Protein AF-A0A2U3LJG8-F1 (afdb_monomer)

Foldseek 3Di:
DPLVPDDADPDDDLPQLLLLQLCQPHQPPVLLVLFDVVLSVVLVVLVVVLLVLLVCLLPDQALVSNCVSCVVCVNVNLVSSVVSSVSCPVGPPPVSSLVSSVVSLVVLLVLLVVQVCVQAHDVLSVLLNVLSVLSVLLSVLSVLLNVFDADPVCVVVLRVLSVLLSSLSSQLSSLSSNSSSSRVVVNHGHPNSSVVSSVSSCSSVVNSVSSVVSSCSRVPPPDPPPPPDPQDPVNVVVVVVVVVVVVVVPD

Sequence (251 aa):
MNPDALALPTGLNPAHVGDLLGFSGMISERSAKRLPASAGELIQNVASILDEMVVGAIGARTAQEFSSIRDSVFEQYFSAVRALSDLARIVVPGHVLDGLAAESFCELEADIHERGLAAFGAALRDQAMFAVWTMRKTADLCQRINAAQLPVNLREDDASISSKFAIHAVWARFHLDCLIKSMRLRRPLYPEVMEGVTDGLRSAVDAYALARRALDLRLPAVEPEIPPVDWDDEEQALLDDATYDSAIDIV

Nearest PDB structures (foldseek):
  3f29-assembly1_B  TM=6.685E-01  e=6.287E-01  Thioalkalivibrio nitratireducens
  4l38-assembly1_A  TM=6.678E-01  e=8.220E-01  Thioalkalivibrio nitratireducens DSM 14787
  5voy-assembly1_a  TM=3.607E-01  e=1.922E+00  Saccharomyces cerevisiae S288C
  5voy-assembly1_V  TM=3.183E-01  e=2.512E+00  Saccharomyces cerevisiae S288C
  5vox-assembly1_X  TM=3.337E-01  e=3.928E+00  Saccharomyces cerevisiae S288C

Mean predicted aligned error: 10.07 Å

Secondary structure (DSSP, 8-state):
--GGG-PPPTT---TTGGGGTTTTT---HHHHTTS-HHHHHHHHHHHHHHHHHHHHHTT-SSHHHHHHHHHHHHHHHHHHHHHHHHHHHHHS-HHHHHHHHHHHHHHHHHHHHHHHHHHHHHHHHHHHHHHHHHHHHHHHHHHHHHHSPPPGGGHHHHHHHHHHHHHHHHHHHHHHHHHHHHHHHT-PPPHHHHHHHHHHHTHHHHHHHHHHHHHHTTS-------PPP---HHHHHHHHHHHHHHHHTT-

Solvent-accessible surface area (backbone atoms only — not comparable to full-atom values): 13791 Å² total; per-residue (Å²): 133,64,80,88,71,62,82,72,74,91,84,76,75,58,83,69,62,38,59,56,63,39,61,71,77,64,78,46,78,71,56,44,72,77,42,58,70,73,54,39,51,55,50,50,54,53,51,49,56,48,49,53,56,38,54,57,30,62,63,35,73,37,45,65,54,25,48,53,46,42,67,73,42,44,68,61,44,49,53,49,47,49,52,48,32,56,48,45,61,75,74,39,61,65,76,55,50,56,51,45,24,54,50,40,51,53,52,49,49,49,50,41,67,75,46,22,48,82,45,64,31,63,70,55,30,54,51,49,50,50,31,52,54,37,45,51,54,32,33,58,43,33,56,52,41,74,74,46,68,71,54,80,92,47,51,67,61,45,42,56,39,36,51,54,22,45,53,26,41,49,46,13,45,54,30,48,40,34,52,54,48,28,49,74,69,70,42,67,66,34,72,49,35,48,51,57,34,55,58,33,31,54,27,21,56,54,17,30,53,34,44,49,54,52,31,37,70,49,53,63,78,78,74,76,83,73,72,80,77,81,71,48,77,65,57,50,50,52,50,55,50,55,56,51,59,68,58,61,82,75,118

Structure (mmCIF, N/CA/C/O backbone):
data_AF-A0A2U3LJG8-F1
#
_entry.id   AF-A0A2U3LJG8-F1
#
loop_
_atom_site.group_PDB
_atom_site.id
_atom_site.type_symbol
_atom_site.label_atom_id
_atom_site.label_alt_id
_atom_site.label_comp_id
_atom_site.label_asym_id
_atom_site.label_entity_id
_atom_site.label_seq_id
_atom_site.pdbx_PDB_ins_code
_atom_site.Cartn_x
_atom_site.Cartn_y
_atom_site.Cartn_z
_atom_site.occupancy
_atom_site.B_iso_or_equiv
_atom_site.auth_seq_id
_atom_site.auth_comp_id
_atom_site.auth_asym_id
_atom_site.auth_atom_id
_atom_site.pdbx_PDB_model_num
ATOM 1 N N . MET A 1 1 ? -8.384 -15.215 4.780 1.00 45.16 1 MET A N 1
ATOM 2 C CA . MET A 1 1 ? -8.331 -15.514 3.335 1.00 45.16 1 MET A CA 1
ATOM 3 C C . MET A 1 1 ? -6.881 -15.347 2.888 1.00 45.16 1 MET A C 1
ATOM 5 O O . MET A 1 1 ? -6.277 -14.364 3.298 1.00 45.16 1 MET A O 1
ATOM 9 N N . ASN A 1 2 ? -6.287 -16.316 2.178 1.00 41.31 2 ASN A N 1
ATOM 10 C CA . ASN A 1 2 ? -4.930 -16.177 1.624 1.00 41.31 2 ASN A CA 1
ATOM 11 C C . ASN A 1 2 ? -5.010 -15.185 0.440 1.00 41.31 2 ASN A C 1
ATOM 13 O O . ASN A 1 2 ? -5.856 -15.424 -0.423 1.00 41.31 2 ASN A O 1
ATOM 17 N N . PRO A 1 3 ? -4.219 -14.095 0.373 1.00 44.91 3 PRO A N 1
ATOM 18 C CA . PRO A 1 3 ? -4.194 -13.212 -0.800 1.00 44.91 3 PRO A CA 1
ATOM 19 C C . PRO A 1 3 ? -3.903 -13.961 -2.115 1.00 44.91 3 PRO A C 1
ATOM 21 O O . PRO A 1 3 ? -4.373 -13.527 -3.163 1.00 44.91 3 PRO A O 1
ATOM 24 N N . ASP A 1 4 ? -3.259 -15.136 -2.061 1.00 42.06 4 ASP A N 1
ATOM 25 C CA . ASP A 1 4 ? -3.069 -16.024 -3.222 1.00 42.06 4 ASP A CA 1
ATOM 26 C C . ASP A 1 4 ? -4.370 -16.674 -3.741 1.00 42.06 4 ASP A C 1
ATOM 28 O O . ASP A 1 4 ? -4.395 -17.220 -4.842 1.00 42.06 4 ASP A O 1
ATOM 32 N N . ALA A 1 5 ? -5.453 -16.661 -2.955 1.00 38.69 5 ALA A N 1
ATOM 33 C CA . ALA A 1 5 ? -6.733 -17.290 -3.296 1.00 38.69 5 ALA A CA 1
ATOM 34 C C . ALA A 1 5 ? -7.719 -16.341 -4.005 1.00 38.69 5 ALA A C 1
ATOM 36 O O . ALA A 1 5 ? -8.829 -16.753 -4.346 1.00 38.69 5 ALA A O 1
ATOM 37 N N . LEU A 1 6 ? -7.344 -15.076 -4.219 1.00 46.78 6 LEU A N 1
ATOM 38 C CA . LEU A 1 6 ? -8.158 -14.106 -4.949 1.00 46.78 6 LEU A CA 1
ATOM 39 C C . LEU A 1 6 ? -7.941 -14.289 -6.456 1.00 46.78 6 LEU A C 1
ATOM 41 O O . LEU A 1 6 ? -6.903 -13.920 -7.004 1.00 46.78 6 LEU A O 1
ATOM 45 N N . ALA A 1 7 ? -8.933 -14.871 -7.133 1.00 41.12 7 ALA A N 1
ATOM 46 C CA . ALA A 1 7 ? -8.952 -14.931 -8.589 1.00 41.12 7 ALA A CA 1
ATOM 47 C C . ALA A 1 7 ? -9.047 -13.505 -9.151 1.00 41.12 7 ALA A C 1
ATOM 49 O O . ALA A 1 7 ? -9.979 -12.764 -8.846 1.00 41.12 7 ALA A O 1
ATOM 50 N N . LEU A 1 8 ? -8.066 -13.113 -9.962 1.00 42.25 8 LEU A N 1
ATOM 51 C CA . LEU A 1 8 ? -8.070 -11.807 -10.607 1.00 42.25 8 LEU A CA 1
ATOM 52 C C . LEU A 1 8 ? -9.125 -11.756 -11.720 1.00 42.25 8 LEU A C 1
ATOM 54 O O . LEU A 1 8 ? -9.258 -12.728 -12.470 1.00 42.25 8 LEU A O 1
ATOM 58 N N . PRO A 1 9 ? -9.812 -10.616 -11.910 1.00 36.50 9 PRO A N 1
ATOM 59 C CA . PRO A 1 9 ? -10.618 -10.395 -13.102 1.00 36.50 9 PRO A CA 1
ATOM 60 C C . PRO A 1 9 ? -9.761 -10.586 -14.361 1.00 36.50 9 PRO A C 1
ATOM 62 O O . PRO A 1 9 ? -8.724 -9.948 -14.525 1.00 36.50 9 PRO A O 1
ATOM 65 N N . THR A 1 10 ? -10.167 -11.472 -15.267 1.00 30.16 10 THR A N 1
ATOM 66 C CA . THR A 1 10 ? -9.464 -11.735 -16.533 1.00 30.16 10 THR A CA 1
ATOM 67 C C . THR A 1 10 ? -9.315 -10.445 -17.356 1.00 30.16 10 THR A C 1
ATOM 69 O O . THR A 1 10 ? -10.317 -9.843 -17.732 1.00 30.16 10 THR A O 1
ATOM 72 N N . GLY A 1 11 ? -8.075 -10.022 -17.653 1.00 32.47 11 GLY A N 1
ATOM 73 C CA . GLY A 1 11 ? -7.781 -8.848 -18.501 1.00 32.47 11 GLY A CA 1
ATOM 74 C C . GLY A 1 11 ? -6.904 -7.743 -17.883 1.00 32.47 11 GLY A C 1
ATOM 75 O O . GLY A 1 11 ? -6.846 -6.634 -18.418 1.00 32.47 11 GLY A O 1
ATOM 76 N N . LEU A 1 12 ? -6.225 -7.991 -16.760 1.00 40.03 12 LEU A N 1
ATOM 77 C CA . LEU A 1 12 ? -5.366 -6.990 -16.113 1.00 40.03 12 LEU A CA 1
ATOM 78 C C . LEU A 1 12 ? -4.008 -6.883 -16.829 1.00 40.03 12 LEU A C 1
ATOM 80 O O . LEU A 1 12 ? -3.149 -7.748 -16.689 1.00 40.03 12 LEU A O 1
ATOM 84 N N . ASN A 1 13 ? -3.804 -5.814 -17.602 1.00 38.94 13 ASN A N 1
ATOM 85 C CA . ASN A 1 13 ? -2.480 -5.452 -18.106 1.00 38.94 13 ASN A CA 1
ATOM 86 C C . ASN A 1 13 ? -1.615 -4.982 -16.910 1.00 38.94 13 ASN A C 1
ATOM 88 O O . ASN A 1 13 ? -2.086 -4.114 -16.172 1.00 38.94 13 ASN A O 1
ATOM 92 N N . PRO A 1 14 ? -0.391 -5.498 -16.686 1.00 40.38 14 PRO A N 1
ATOM 93 C CA . PRO A 1 14 ? 0.352 -5.288 -15.439 1.00 40.38 14 PRO A CA 1
ATOM 94 C C . PRO A 1 14 ? 1.050 -3.921 -15.327 1.00 40.38 14 PRO A C 1
ATOM 96 O O . PRO A 1 14 ? 1.873 -3.702 -14.440 1.00 40.38 14 PRO A O 1
ATOM 99 N N . ALA A 1 15 ? 0.776 -2.992 -16.239 1.00 38.06 15 ALA A N 1
ATOM 100 C CA . ALA A 1 15 ? 1.573 -1.788 -16.368 1.00 38.06 15 ALA A CA 1
ATOM 101 C C . ALA A 1 15 ? 1.113 -0.682 -15.395 1.00 38.06 15 ALA A C 1
ATOM 103 O O . ALA A 1 15 ? 0.012 -0.151 -15.528 1.00 38.06 15 ALA A O 1
ATOM 104 N N . HIS A 1 16 ? 2.043 -0.288 -14.512 1.00 52.16 16 HIS A N 1
ATOM 105 C CA . HIS A 1 16 ? 2.085 0.947 -13.700 1.00 52.16 16 HIS A CA 1
ATOM 106 C C . HIS A 1 16 ? 1.415 0.929 -12.314 1.00 52.16 16 HIS A C 1
ATOM 108 O O . HIS A 1 16 ? 0.855 1.915 -11.849 1.00 52.16 16 HIS A O 1
ATOM 114 N N . VAL A 1 17 ? 1.571 -0.186 -11.602 1.00 45.19 17 VAL A N 1
ATOM 115 C CA . VAL A 1 17 ? 1.015 -0.439 -10.259 1.00 45.19 17 VAL A CA 1
ATOM 116 C C . VAL A 1 17 ? 1.637 0.451 -9.153 1.00 45.19 17 VAL A C 1
ATOM 118 O O . VAL A 1 17 ? 1.040 0.623 -8.096 1.00 45.19 17 VAL A O 1
ATOM 121 N N . GLY A 1 18 ? 2.789 1.093 -9.390 1.00 49.19 18 GLY A N 1
ATOM 122 C CA . GLY A 1 18 ? 3.406 2.029 -8.432 1.00 49.19 18 GLY A CA 1
ATOM 123 C C . GLY A 1 18 ? 2.548 3.246 -8.088 1.00 49.19 18 GLY A C 1
ATOM 124 O O . GLY A 1 18 ? 2.513 3.675 -6.935 1.00 49.19 18 GLY A O 1
ATOM 125 N N . ASP A 1 19 ? 1.777 3.732 -9.060 1.00 52.97 19 ASP A N 1
ATOM 126 C CA . ASP A 1 19 ? 0.894 4.891 -8.899 1.00 52.97 19 ASP A CA 1
ATOM 127 C C . ASP A 1 19 ? -0.344 4.552 -8.046 1.00 52.97 19 ASP A C 1
ATOM 129 O O . ASP A 1 19 ? -1.043 5.443 -7.567 1.00 52.97 19 ASP A O 1
ATOM 133 N N . LEU A 1 20 ? -0.616 3.262 -7.804 1.00 53.66 20 LEU A N 1
ATOM 134 C CA . LEU A 1 20 ? -1.704 2.802 -6.932 1.00 53.66 20 LEU A CA 1
ATOM 135 C C . LEU A 1 20 ? -1.391 3.014 -5.448 1.00 53.66 20 LEU A C 1
ATOM 137 O O . LEU A 1 20 ? -2.306 2.979 -4.624 1.00 53.66 20 LEU A O 1
ATOM 141 N N . LEU A 1 21 ? -0.121 3.211 -5.087 1.00 56.56 21 LEU A N 1
ATOM 142 C CA . LEU A 1 21 ? 0.317 3.310 -3.694 1.00 56.56 21 LEU A CA 1
ATOM 143 C C . LEU A 1 21 ? 0.213 4.741 -3.146 1.00 56.56 21 LEU A C 1
ATOM 145 O O . LEU A 1 21 ? -0.089 4.919 -1.969 1.00 56.56 21 LEU A O 1
ATOM 149 N N . GLY A 1 22 ? 0.417 5.753 -3.996 1.00 50.31 22 GLY A N 1
ATOM 150 C CA . GLY A 1 22 ? 0.554 7.162 -3.595 1.00 50.31 22 GLY A CA 1
ATOM 151 C C . GLY A 1 22 ? -0.748 7.916 -3.300 1.00 50.31 22 GLY A C 1
ATOM 152 O O . GLY A 1 22 ? -0.698 9.104 -3.011 1.00 50.31 22 GLY A O 1
ATOM 153 N N . PHE A 1 23 ? -1.910 7.258 -3.383 1.00 55.50 23 PHE A N 1
ATOM 154 C CA . PHE A 1 23 ? -3.222 7.886 -3.154 1.00 55.50 23 PHE A CA 1
ATOM 155 C C . PHE A 1 23 ? -3.964 7.338 -1.928 1.00 55.50 23 PHE A C 1
ATOM 157 O O . PHE A 1 23 ? -5.190 7.453 -1.843 1.00 55.50 23 PHE A O 1
ATOM 164 N N . SER A 1 24 ? -3.256 6.702 -0.993 1.00 51.75 24 SER A N 1
ATOM 165 C CA . SER A 1 24 ? -3.846 6.291 0.285 1.00 51.75 24 SER A CA 1
ATOM 166 C C . SER A 1 24 ? -4.210 7.540 1.094 1.00 51.75 24 SER A C 1
ATOM 168 O O . SER A 1 24 ? -3.362 8.380 1.381 1.00 51.75 24 SER A O 1
ATOM 170 N N . GLY A 1 25 ? -5.493 7.689 1.425 1.00 50.38 25 GLY A N 1
ATOM 171 C CA . GLY A 1 25 ? -5.951 8.751 2.318 1.00 50.38 25 GLY A CA 1
ATOM 172 C C . GLY A 1 25 ? -6.116 10.154 1.719 1.00 50.38 25 GLY A C 1
ATOM 173 O O . GLY A 1 25 ? -5.704 11.110 2.361 1.00 50.38 25 GLY A O 1
ATOM 174 N N . MET A 1 26 ? -6.869 10.300 0.623 1.00 49.69 26 MET A N 1
ATOM 175 C CA . MET A 1 26 ? -7.325 11.576 0.029 1.00 49.69 26 MET A CA 1
ATOM 176 C C . MET A 1 26 ? -6.209 12.531 -0.428 1.00 49.69 26 MET A C 1
ATOM 178 O O . MET A 1 26 ? -5.308 12.895 0.316 1.00 49.69 26 MET A O 1
ATOM 182 N N . ILE A 1 27 ? -6.338 13.025 -1.658 1.00 52.59 27 ILE A N 1
ATOM 183 C CA . ILE A 1 27 ? -5.540 14.142 -2.167 1.00 52.59 27 ILE A CA 1
ATOM 184 C C . ILE A 1 27 ? -5.698 15.322 -1.202 1.00 52.59 27 ILE A C 1
ATOM 186 O O . ILE A 1 27 ? -6.813 15.809 -1.008 1.00 52.59 27 ILE A O 1
ATOM 190 N N . SER A 1 28 ? -4.603 15.765 -0.582 1.00 55.50 28 SER A N 1
ATOM 191 C CA . SER A 1 28 ? -4.640 16.893 0.347 1.00 55.50 28 SER A CA 1
ATOM 192 C C . SER A 1 28 ? -5.161 18.150 -0.352 1.00 55.50 28 SER A C 1
ATOM 194 O O . SER A 1 28 ? -5.055 18.289 -1.573 1.00 55.50 28 SER A O 1
ATOM 196 N N . GLU A 1 29 ? -5.715 19.112 0.391 1.00 56.94 29 GLU A N 1
ATOM 197 C CA . GLU A 1 29 ? -6.189 20.371 -0.210 1.00 56.94 29 GLU A CA 1
ATOM 198 C C . GLU A 1 29 ? -5.086 21.100 -0.997 1.00 56.94 29 GLU A C 1
ATOM 200 O O . GLU A 1 29 ? -5.371 21.838 -1.943 1.00 56.94 29 GLU A O 1
ATOM 205 N N . ARG A 1 30 ? -3.813 20.900 -0.627 1.00 59.81 30 ARG A N 1
ATOM 206 C CA . ARG A 1 30 ? -2.665 21.425 -1.377 1.00 59.81 30 ARG A CA 1
ATOM 207 C C . ARG A 1 30 ? -2.468 20.679 -2.687 1.00 59.81 30 ARG A C 1
ATOM 209 O O . ARG A 1 30 ? -2.308 21.320 -3.724 1.00 59.81 30 ARG A O 1
ATOM 216 N N . SER A 1 31 ? -2.529 19.356 -2.650 1.00 62.03 31 SER A N 1
ATOM 217 C CA . SER A 1 31 ? -2.427 18.503 -3.829 1.00 62.03 31 SER A CA 1
ATOM 218 C C . SER A 1 31 ? -3.590 18.730 -4.806 1.00 62.03 31 SER A C 1
ATOM 220 O O . SER A 1 31 ? -3.373 18.789 -6.015 1.00 62.03 31 SER A O 1
ATOM 222 N N . ALA A 1 32 ? -4.803 18.976 -4.301 1.00 64.44 32 ALA A N 1
ATOM 223 C CA . ALA A 1 32 ? -5.996 19.235 -5.108 1.00 64.44 32 ALA A CA 1
ATOM 224 C C . ALA A 1 32 ? -5.885 20.534 -5.924 1.00 64.44 32 ALA A C 1
ATOM 226 O O . ALA A 1 32 ? -6.358 20.594 -7.055 1.00 64.44 32 ALA A O 1
ATOM 227 N N . LYS A 1 33 ? -5.192 21.557 -5.400 1.00 68.50 33 LYS A N 1
ATOM 228 C CA . LYS A 1 33 ? -4.949 22.833 -6.106 1.00 68.50 33 LYS A CA 1
ATOM 229 C C . LYS A 1 33 ? -4.026 22.701 -7.320 1.00 68.50 33 LYS A C 1
ATOM 231 O O . LYS A 1 33 ? -3.971 23.619 -8.133 1.00 68.50 33 LYS A O 1
ATOM 236 N N . ARG A 1 34 ? -3.285 21.595 -7.436 1.00 68.56 34 ARG A N 1
ATOM 237 C CA . ARG A 1 34 ? -2.384 21.311 -8.567 1.00 68.56 34 ARG A CA 1
ATOM 238 C C . ARG A 1 34 ? -3.088 20.558 -9.698 1.00 68.56 34 ARG A C 1
ATOM 240 O O . ARG A 1 34 ? -2.482 20.343 -10.744 1.00 68.56 34 ARG A O 1
ATOM 247 N N . LEU A 1 35 ? -4.345 20.162 -9.492 1.00 70.75 35 LEU A N 1
ATOM 248 C CA . LEU A 1 35 ? -5.142 19.420 -10.458 1.00 70.75 35 LEU A CA 1
ATOM 249 C C . LEU A 1 35 ? -6.087 20.354 -11.226 1.00 70.75 35 LEU A C 1
ATOM 251 O O . LEU A 1 35 ? -6.609 21.313 -10.653 1.00 70.75 35 LEU A O 1
ATOM 255 N N . PRO A 1 36 ? -6.377 20.062 -12.506 1.00 76.75 36 PRO A N 1
ATOM 256 C CA . PRO A 1 36 ? -7.528 20.648 -13.184 1.00 76.75 36 PRO A CA 1
ATOM 257 C C . PRO A 1 36 ? -8.813 20.382 -12.384 1.00 76.75 36 PRO A C 1
ATOM 259 O O . PRO A 1 36 ? -8.999 19.274 -11.884 1.00 76.75 36 PRO A O 1
ATOM 262 N N . ALA A 1 37 ? -9.719 21.361 -12.294 1.00 77.31 37 ALA A N 1
ATOM 263 C CA . ALA A 1 37 ? -10.928 21.253 -11.465 1.00 77.31 37 ALA A CA 1
ATOM 264 C C . ALA A 1 37 ? -11.766 19.994 -11.774 1.00 77.31 37 ALA A C 1
ATOM 266 O O . ALA A 1 37 ? -12.129 19.253 -10.866 1.00 77.31 37 ALA A O 1
ATOM 267 N N . SER A 1 38 ? -11.975 19.690 -13.060 1.00 79.31 38 SER A N 1
ATOM 268 C CA . SER A 1 38 ? -12.708 18.498 -13.507 1.00 79.31 38 SER A CA 1
ATOM 269 C C . SER A 1 38 ? -12.007 17.179 -13.159 1.00 79.31 38 SER A C 1
ATOM 271 O O . SER A 1 38 ? -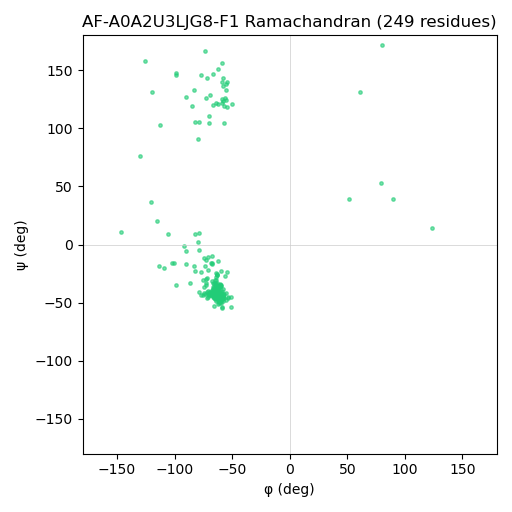12.665 16.186 -12.860 1.00 79.31 38 SER A O 1
ATOM 273 N N . ALA A 1 39 ? -10.671 17.156 -13.169 1.00 74.56 39 ALA A N 1
ATOM 274 C CA . ALA A 1 39 ? -9.893 15.996 -12.742 1.00 74.56 39 ALA A CA 1
ATOM 275 C C . ALA A 1 39 ? -9.977 15.800 -11.221 1.00 74.56 39 ALA A C 1
ATOM 277 O O . ALA A 1 39 ? -10.124 14.672 -10.753 1.00 74.56 39 ALA A O 1
ATOM 278 N N . GLY A 1 40 ? -9.929 16.898 -10.460 1.00 76.44 40 GLY A N 1
ATOM 279 C CA . GLY A 1 40 ? -10.087 16.891 -9.008 1.00 76.44 40 GLY A CA 1
ATOM 280 C C . GLY A 1 40 ? -11.429 16.305 -8.567 1.00 76.44 40 GLY A C 1
ATOM 281 O O . GLY A 1 40 ? -11.445 15.423 -7.712 1.00 76.44 40 GLY A O 1
ATOM 282 N N . GLU A 1 41 ? -12.534 16.724 -9.190 1.00 80.50 41 GLU A N 1
ATOM 283 C CA . GLU A 1 41 ? -13.879 16.204 -8.891 1.00 80.50 41 GLU A CA 1
ATOM 284 C C . GLU A 1 41 ? -13.999 14.698 -9.163 1.00 80.50 41 GLU A C 1
ATOM 286 O O . GLU A 1 41 ? -14.487 13.945 -8.319 1.00 80.50 41 GLU A O 1
ATOM 291 N N . LEU A 1 42 ? -13.516 14.226 -10.319 1.00 80.69 42 LEU A N 1
ATOM 292 C CA . LEU A 1 42 ? -13.562 12.800 -10.656 1.00 80.69 42 LEU A CA 1
ATOM 293 C C . LEU A 1 42 ? -12.748 11.954 -9.669 1.00 80.69 42 LEU A C 1
ATOM 295 O O . LEU A 1 42 ? -13.229 10.922 -9.200 1.00 80.69 42 LEU A O 1
ATOM 299 N N . ILE A 1 43 ? -11.542 12.404 -9.320 1.00 79.06 43 ILE A N 1
ATOM 300 C CA . ILE A 1 43 ? -10.694 11.719 -8.341 1.00 79.06 43 ILE A CA 1
ATOM 301 C C . ILE A 1 43 ? -11.364 11.695 -6.958 1.00 79.06 43 ILE A C 1
ATOM 303 O O . ILE A 1 43 ? -11.369 10.653 -6.301 1.00 79.06 43 ILE A O 1
ATOM 307 N N . GLN A 1 44 ? -11.976 12.800 -6.525 1.00 81.00 44 GLN A N 1
ATOM 308 C CA . GLN A 1 44 ? -12.694 12.877 -5.247 1.00 81.00 44 GLN A CA 1
ATOM 309 C C . GLN A 1 44 ? -13.899 11.935 -5.190 1.00 81.00 44 GLN A C 1
ATOM 311 O O . GLN A 1 44 ? -14.135 11.311 -4.153 1.00 81.00 44 GLN A O 1
ATOM 316 N N . ASN A 1 45 ? -14.630 11.774 -6.293 1.00 85.00 45 ASN A N 1
ATOM 317 C CA . ASN A 1 45 ? -15.756 10.843 -6.357 1.00 85.00 45 ASN A CA 1
ATOM 318 C C . ASN A 1 45 ? -15.295 9.389 -6.182 1.00 85.00 45 ASN A C 1
ATOM 320 O O . ASN A 1 45 ? -15.872 8.653 -5.384 1.00 85.00 45 ASN A O 1
ATOM 324 N N . VAL A 1 46 ? -14.216 8.980 -6.862 1.00 84.94 46 VAL A N 1
ATOM 325 C CA . VAL A 1 46 ? -13.657 7.624 -6.699 1.00 84.94 46 VAL A CA 1
ATOM 326 C C . VAL A 1 46 ? -13.089 7.424 -5.292 1.00 84.94 46 VAL A C 1
ATOM 328 O O . VAL A 1 46 ? -13.316 6.381 -4.682 1.00 84.94 46 VAL A O 1
ATOM 331 N N . ALA A 1 47 ? -12.407 8.430 -4.737 1.00 82.56 47 ALA A N 1
ATOM 332 C CA . ALA A 1 47 ? -11.916 8.387 -3.361 1.00 82.56 47 ALA A CA 1
ATOM 333 C C . ALA A 1 47 ? -13.056 8.250 -2.338 1.00 82.56 47 ALA A C 1
ATOM 335 O O . ALA A 1 47 ? -12.914 7.512 -1.369 1.00 82.56 47 ALA A O 1
ATOM 336 N N . SER A 1 48 ? -14.199 8.898 -2.577 1.00 86.31 48 SER A N 1
ATOM 337 C CA . SER A 1 48 ? -15.378 8.789 -1.707 1.00 86.31 48 SER A CA 1
ATOM 338 C C . SER A 1 48 ? -15.957 7.371 -1.707 1.00 86.31 48 SER A C 1
ATOM 340 O O . SER A 1 48 ? -16.279 6.840 -0.649 1.00 86.31 48 SER A O 1
ATOM 342 N N . ILE A 1 49 ? -16.000 6.721 -2.874 1.00 89.69 49 ILE A N 1
ATOM 343 C CA . ILE A 1 49 ? -16.425 5.318 -3.007 1.00 89.69 49 ILE A CA 1
ATOM 344 C C . ILE A 1 49 ? -15.483 4.378 -2.232 1.00 89.69 49 ILE A C 1
ATOM 346 O O . ILE A 1 49 ? -15.943 3.481 -1.526 1.00 89.69 49 ILE A O 1
ATOM 350 N N . LEU A 1 50 ? -14.163 4.586 -2.331 1.00 90.88 50 LEU A N 1
ATOM 351 C CA . LEU A 1 50 ? -13.172 3.831 -1.549 1.00 90.88 50 LEU A CA 1
ATOM 352 C C . LEU A 1 50 ? -13.379 4.028 -0.041 1.00 90.88 50 LEU A C 1
ATOM 354 O O . LEU A 1 50 ? -13.372 3.061 0.723 1.00 90.88 50 LEU A O 1
ATOM 358 N N . ASP A 1 51 ? -13.607 5.272 0.376 1.00 90.31 51 ASP A N 1
ATOM 359 C CA . ASP A 1 51 ? -13.847 5.636 1.769 1.00 90.31 51 ASP A CA 1
ATOM 360 C C . ASP A 1 51 ? -15.094 4.952 2.344 1.00 90.31 51 ASP A C 1
ATOM 362 O O . ASP A 1 51 ? -15.057 4.493 3.485 1.00 90.31 51 ASP A O 1
ATOM 366 N N . GLU A 1 52 ? -16.187 4.854 1.585 1.00 92.12 52 GLU A N 1
ATOM 367 C CA . GLU A 1 52 ? -17.413 4.171 2.021 1.00 92.12 52 GLU A CA 1
ATOM 368 C C . GLU A 1 52 ? -17.177 2.681 2.300 1.00 92.12 52 GLU A C 1
ATOM 370 O O . GLU A 1 52 ? -17.609 2.171 3.339 1.00 92.12 52 GLU A O 1
ATOM 375 N N . MET A 1 53 ? -16.425 1.996 1.430 1.00 94.69 53 MET A N 1
ATOM 376 C CA . MET A 1 53 ? -16.062 0.586 1.628 1.00 94.69 53 MET A CA 1
ATOM 377 C C . MET A 1 53 ? -15.242 0.391 2.909 1.00 94.69 53 MET A C 1
ATOM 379 O O . MET A 1 53 ? -15.507 -0.519 3.700 1.00 94.69 53 MET A O 1
ATOM 383 N N . VAL A 1 54 ? -14.277 1.280 3.152 1.00 95.00 54 VAL A N 1
ATOM 384 C CA . VAL A 1 54 ? -13.434 1.254 4.355 1.00 95.00 54 VAL A CA 1
ATOM 385 C C . VAL A 1 54 ? -14.250 1.562 5.611 1.00 95.00 54 VAL A C 1
ATOM 387 O O . VAL A 1 54 ? -14.080 0.892 6.630 1.00 95.00 54 VAL A O 1
ATOM 390 N N . VAL A 1 55 ? -15.169 2.534 5.555 1.00 94.81 55 VAL A N 1
ATOM 391 C CA . VAL A 1 55 ? -16.060 2.885 6.676 1.00 94.81 55 VAL A CA 1
ATOM 392 C C . VAL A 1 55 ? -16.915 1.695 7.105 1.00 94.81 55 VAL A C 1
ATOM 394 O O . VAL A 1 55 ? -17.095 1.482 8.307 1.00 94.81 55 VAL A O 1
ATOM 397 N N . GLY A 1 56 ? -17.406 0.905 6.147 1.00 92.88 56 GLY A N 1
ATOM 398 C CA . GLY A 1 56 ? -18.109 -0.345 6.432 1.00 92.88 56 GLY A CA 1
ATOM 399 C C . GLY A 1 56 ? -17.233 -1.329 7.209 1.00 92.88 56 GLY A C 1
ATOM 400 O O . GLY A 1 56 ? -17.646 -1.826 8.256 1.00 92.88 56 GLY A O 1
ATOM 401 N N . ALA A 1 57 ? -15.998 -1.550 6.751 1.00 95.50 57 ALA A N 1
ATOM 402 C CA . ALA A 1 57 ? -15.073 -2.505 7.362 1.00 95.50 57 ALA A CA 1
ATOM 403 C C . ALA A 1 57 ? -14.651 -2.109 8.787 1.00 95.50 57 ALA A C 1
ATOM 405 O O . ALA A 1 57 ? -14.744 -2.924 9.704 1.00 95.50 57 ALA A O 1
ATOM 406 N N . ILE A 1 58 ? -14.278 -0.845 9.025 1.00 95.25 58 ILE A N 1
ATOM 407 C CA . ILE A 1 58 ? -13.937 -0.358 10.382 1.00 95.25 58 ILE A CA 1
ATOM 408 C C . ILE A 1 58 ? -15.149 -0.323 11.327 1.00 95.25 58 ILE A C 1
ATOM 410 O O . ILE A 1 58 ? -15.011 -0.065 12.524 1.00 95.25 58 ILE A O 1
ATOM 414 N N . GLY A 1 59 ? -16.352 -0.529 10.786 1.00 94.62 59 GLY A N 1
ATOM 415 C CA . GLY A 1 59 ? -17.586 -0.649 11.541 1.00 94.62 59 GLY A CA 1
ATOM 416 C C . GLY A 1 59 ? -17.704 -1.946 12.341 1.00 94.62 59 GLY A C 1
ATOM 417 O O . GLY A 1 59 ? -18.453 -1.959 13.324 1.00 94.62 59 GLY A O 1
ATOM 418 N N . ALA A 1 60 ? -16.962 -2.980 11.937 1.00 96.50 60 ALA A N 1
ATOM 419 C CA . ALA A 1 60 ? -17.002 -4.313 12.516 1.00 96.50 60 ALA A CA 1
ATOM 420 C C . ALA A 1 60 ? -16.572 -4.339 13.989 1.00 96.50 60 ALA A C 1
ATOM 422 O O . ALA A 1 60 ? -15.754 -3.534 14.443 1.00 96.50 60 ALA A O 1
ATOM 423 N N . ARG A 1 61 ? -17.117 -5.299 14.737 1.00 94.94 61 ARG A N 1
ATOM 424 C CA . ARG A 1 61 ? -16.816 -5.518 16.161 1.00 94.94 61 ARG A CA 1
ATOM 425 C C . ARG A 1 61 ? -16.002 -6.774 16.427 1.00 94.94 61 ARG A C 1
ATOM 427 O O . ARG A 1 61 ? -15.400 -6.873 17.490 1.00 94.94 61 ARG A O 1
ATOM 434 N N . THR A 1 62 ? -16.003 -7.709 15.483 1.00 96.56 62 THR A N 1
ATOM 435 C CA . THR A 1 62 ? -15.304 -8.995 15.594 1.00 96.56 62 THR A CA 1
ATOM 436 C C . THR A 1 62 ? -14.371 -9.210 14.410 1.00 96.56 62 THR A C 1
ATOM 438 O O . THR A 1 62 ? -14.588 -8.651 13.328 1.00 96.56 62 THR A O 1
ATOM 441 N N . ALA A 1 63 ? -13.362 -10.064 14.582 1.00 95.62 63 ALA A N 1
ATOM 442 C CA . ALA A 1 63 ? -12.448 -10.431 13.493 1.00 95.62 63 ALA A CA 1
ATOM 443 C C . ALA A 1 63 ? -13.181 -11.090 12.309 1.00 95.62 63 ALA A C 1
ATOM 445 O O . ALA A 1 63 ? -12.832 -10.870 11.143 1.00 95.62 63 ALA A O 1
ATOM 446 N N . GLN A 1 64 ? -14.213 -11.888 12.598 1.00 96.75 64 GLN A N 1
ATOM 447 C CA . GLN A 1 64 ? -14.985 -12.590 11.575 1.00 96.75 64 GLN A CA 1
ATOM 448 C C . GLN A 1 64 ? -15.864 -11.637 10.762 1.00 96.75 64 GLN A C 1
ATOM 450 O O . GLN A 1 64 ? -15.895 -11.736 9.537 1.00 96.75 64 GLN A O 1
ATOM 455 N N . GLU A 1 65 ? -16.529 -10.688 11.423 1.00 97.44 65 GLU A N 1
ATOM 456 C CA . GLU A 1 65 ? -17.302 -9.643 10.747 1.00 97.44 65 GLU A CA 1
ATOM 457 C C . GLU A 1 65 ? -16.395 -8.776 9.866 1.00 97.44 65 GLU A C 1
ATOM 459 O O . GLU A 1 65 ? -16.699 -8.573 8.692 1.00 97.44 65 GLU A O 1
ATOM 464 N N . PHE A 1 66 ? -15.242 -8.343 10.391 1.00 97.44 66 PHE A N 1
ATOM 465 C CA . PHE A 1 66 ? -14.266 -7.571 9.621 1.00 97.44 66 PHE A CA 1
ATOM 466 C C . PHE A 1 66 ? -13.799 -8.327 8.377 1.00 97.44 66 PHE A C 1
ATOM 468 O O . PHE A 1 66 ? -13.827 -7.779 7.277 1.00 97.44 66 PHE A O 1
ATOM 475 N N . SER A 1 67 ? -13.418 -9.598 8.539 1.00 96.50 67 SER A N 1
ATOM 476 C CA . SER A 1 67 ? -12.974 -10.434 7.422 1.00 96.50 67 SER A CA 1
ATOM 477 C C . SER A 1 67 ? -14.077 -10.618 6.386 1.00 96.50 67 SER A C 1
ATOM 479 O O . SER A 1 67 ? -13.816 -10.453 5.202 1.00 96.50 67 SER A O 1
ATOM 481 N N . SER A 1 68 ? -15.313 -10.883 6.815 1.00 97.25 68 SER A N 1
ATOM 482 C CA . SER A 1 68 ? -16.449 -11.035 5.903 1.00 97.25 68 SER A CA 1
ATOM 483 C C . SER A 1 68 ? -16.724 -9.760 5.108 1.00 97.25 68 SER A C 1
ATOM 485 O O . SER A 1 68 ? -16.955 -9.839 3.903 1.00 97.25 68 SER A O 1
ATOM 487 N N . ILE A 1 69 ? -16.705 -8.591 5.759 1.00 97.50 69 ILE A N 1
ATOM 488 C CA . ILE A 1 69 ? -16.934 -7.309 5.081 1.00 97.50 69 ILE A CA 1
ATOM 489 C C . ILE A 1 69 ? -15.791 -7.035 4.110 1.00 97.50 69 ILE A C 1
ATOM 491 O O . ILE A 1 69 ? -16.057 -6.827 2.929 1.00 97.50 69 ILE A O 1
ATOM 495 N N . ARG A 1 70 ? -14.536 -7.095 4.576 1.00 96.44 70 ARG A N 1
ATOM 496 C CA . ARG A 1 70 ? -13.345 -6.906 3.738 1.00 96.44 70 ARG A CA 1
ATOM 497 C C . ARG A 1 70 ? -13.406 -7.796 2.503 1.00 96.44 70 ARG A C 1
ATOM 499 O O . ARG A 1 70 ? -13.303 -7.280 1.399 1.00 96.44 70 ARG A O 1
ATOM 506 N N . ASP A 1 71 ? -13.595 -9.100 2.683 1.00 95.56 71 ASP A N 1
ATOM 507 C CA . ASP A 1 71 ? -13.568 -10.066 1.583 1.00 95.56 71 ASP A CA 1
ATOM 508 C C . ASP A 1 71 ? -14.709 -9.791 0.581 1.00 95.56 71 ASP A C 1
ATOM 510 O O . ASP A 1 71 ? -14.511 -9.932 -0.622 1.00 95.56 71 ASP A O 1
ATOM 514 N N . SER A 1 72 ? -15.869 -9.308 1.050 1.00 96.56 72 SER A N 1
ATOM 515 C CA . SER A 1 72 ? -16.991 -8.927 0.178 1.00 96.56 72 SER A CA 1
ATOM 516 C C . SER A 1 72 ? -16.778 -7.629 -0.613 1.00 96.56 72 SER A C 1
ATOM 518 O O . SER A 1 72 ? -17.328 -7.494 -1.703 1.00 96.56 72 SER A O 1
ATOM 520 N N . VAL A 1 73 ? -15.995 -6.675 -0.091 1.00 96.19 73 VAL A N 1
ATOM 521 C CA . VAL A 1 73 ? -15.768 -5.369 -0.743 1.00 96.19 73 VAL A CA 1
ATOM 522 C C . VAL A 1 73 ? -14.433 -5.287 -1.481 1.00 96.19 73 VAL A C 1
ATOM 524 O O . VAL A 1 73 ? -14.244 -4.382 -2.292 1.00 96.19 73 VAL A O 1
ATOM 527 N N . PHE A 1 74 ? -13.494 -6.202 -1.221 1.00 94.12 74 PHE A N 1
ATOM 528 C CA . PHE A 1 74 ? -12.111 -6.055 -1.676 1.00 94.12 74 PHE A CA 1
ATOM 529 C C . PHE A 1 74 ? -11.978 -6.019 -3.201 1.00 94.12 74 PHE A C 1
ATOM 531 O O . PHE A 1 74 ? -11.213 -5.212 -3.719 1.00 94.12 74 PHE A O 1
ATOM 538 N N . GLU A 1 75 ? -12.740 -6.829 -3.938 1.00 92.69 75 GLU A N 1
ATOM 539 C CA . GLU A 1 75 ? -12.707 -6.814 -5.408 1.00 92.69 75 GLU A CA 1
ATOM 540 C C . GLU A 1 75 ? -13.135 -5.450 -5.977 1.00 92.69 75 GLU A C 1
ATOM 542 O O . GLU A 1 75 ? -12.495 -4.898 -6.882 1.00 92.69 75 GLU A O 1
ATOM 547 N N . GLN A 1 76 ? -14.192 -4.866 -5.406 1.00 93.19 76 GLN A N 1
ATOM 548 C CA . GLN A 1 76 ? -14.676 -3.545 -5.795 1.00 93.19 76 GLN A CA 1
ATOM 549 C C . GLN A 1 76 ? -13.679 -2.453 -5.395 1.00 93.19 76 GLN A C 1
ATOM 551 O O . GLN A 1 76 ? -13.393 -1.561 -6.196 1.00 93.19 76 GLN A O 1
ATOM 556 N N . TYR A 1 77 ? -13.104 -2.551 -4.195 1.00 93.44 77 TYR A N 1
ATOM 557 C CA . TYR A 1 77 ? -12.062 -1.647 -3.715 1.00 93.44 77 TYR A CA 1
ATOM 558 C C . TYR A 1 77 ? -10.839 -1.686 -4.638 1.00 93.44 77 TYR A C 1
ATOM 560 O O . TYR A 1 77 ? -10.365 -0.644 -5.088 1.00 93.44 77 TYR A O 1
ATOM 568 N N . PHE A 1 78 ? -10.375 -2.881 -5.006 1.00 91.25 78 PHE A N 1
ATOM 569 C CA . PHE A 1 78 ? -9.258 -3.077 -5.926 1.00 91.25 78 PHE A CA 1
ATOM 570 C C . PHE A 1 78 ? -9.525 -2.446 -7.290 1.00 91.25 78 PHE A C 1
ATOM 572 O O . PHE A 1 78 ? -8.694 -1.701 -7.815 1.00 91.25 78 PHE A O 1
ATOM 579 N N . SER A 1 79 ? -10.712 -2.691 -7.841 1.00 89.12 79 SER A N 1
ATOM 580 C CA . SER A 1 79 ? -11.128 -2.122 -9.123 1.00 89.12 79 SER A CA 1
ATOM 581 C C . SER A 1 79 ? -11.186 -0.592 -9.078 1.00 89.12 79 SER A C 1
ATOM 583 O O . SER A 1 79 ? -10.735 0.067 -10.015 1.00 89.12 79 SER A O 1
ATOM 585 N N . ALA A 1 80 ? -11.674 -0.014 -7.978 1.00 89.44 80 ALA A N 1
ATOM 586 C CA . ALA A 1 80 ? -11.728 1.432 -7.780 1.00 89.44 80 ALA A CA 1
ATOM 587 C C . ALA A 1 80 ? -10.332 2.056 -7.599 1.00 89.44 80 ALA A C 1
ATOM 589 O O . ALA A 1 80 ? -10.051 3.094 -8.198 1.00 89.44 80 ALA A O 1
ATOM 590 N N . VAL A 1 81 ? -9.427 1.411 -6.853 1.00 88.69 81 VAL A N 1
ATOM 591 C CA . VAL A 1 81 ? -8.022 1.845 -6.731 1.00 88.69 81 VAL A CA 1
ATOM 592 C C . VAL A 1 81 ? -7.336 1.844 -8.097 1.00 88.69 81 VAL A C 1
ATOM 594 O O . VAL A 1 81 ? -6.653 2.811 -8.441 1.00 88.69 81 VAL A O 1
ATOM 597 N N . ARG A 1 82 ? -7.568 0.807 -8.908 1.00 84.06 82 ARG A N 1
ATOM 598 C CA . ARG A 1 82 ? -7.054 0.741 -10.278 1.00 84.06 82 ARG A CA 1
ATOM 599 C C . ARG A 1 82 ? -7.599 1.863 -11.155 1.00 84.06 82 ARG A C 1
ATOM 601 O O . ARG A 1 82 ? -6.815 2.583 -11.766 1.00 84.06 82 ARG A O 1
ATOM 608 N N . ALA A 1 83 ? -8.918 2.040 -11.179 1.00 83.56 83 ALA A N 1
ATOM 609 C CA . ALA A 1 83 ? -9.558 3.093 -11.961 1.00 83.56 83 ALA A CA 1
ATOM 610 C C . ALA A 1 83 ? -9.049 4.489 -11.569 1.00 83.56 83 ALA A C 1
ATOM 612 O O . ALA A 1 83 ? -8.829 5.329 -12.440 1.00 83.56 83 ALA A O 1
ATOM 613 N N . LEU A 1 84 ? -8.813 4.723 -10.274 1.00 83.19 84 LEU A N 1
ATOM 614 C CA . LEU A 1 84 ? -8.232 5.966 -9.776 1.00 83.19 84 LEU A CA 1
ATOM 615 C C . LEU A 1 84 ? -6.826 6.208 -10.340 1.00 83.19 84 LEU A C 1
ATOM 617 O O . LEU A 1 84 ? -6.540 7.312 -10.795 1.00 83.19 84 LEU A O 1
ATOM 621 N N .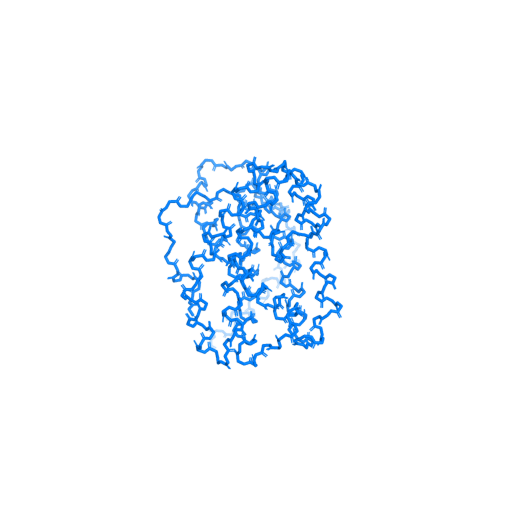 SER A 1 85 ? -5.960 5.195 -10.324 1.00 81.12 85 SER A N 1
ATOM 622 C CA . SER A 1 85 ? -4.599 5.311 -10.861 1.00 81.12 85 SER A CA 1
ATOM 623 C C . SER A 1 85 ? -4.590 5.523 -12.375 1.00 81.12 85 SER A C 1
ATOM 625 O O . SER A 1 85 ? -3.911 6.431 -12.854 1.00 81.12 85 SER A O 1
ATOM 627 N N . ASP A 1 86 ? -5.395 4.763 -13.122 1.00 81.00 86 ASP A N 1
ATOM 628 C CA . ASP A 1 86 ? -5.515 4.921 -14.575 1.00 81.00 86 ASP A CA 1
ATOM 629 C C . ASP A 1 86 ? -6.011 6.330 -14.936 1.00 81.00 86 ASP A C 1
ATOM 631 O O . ASP A 1 86 ? -5.432 7.001 -15.794 1.00 81.00 86 ASP A O 1
ATOM 635 N N . LEU A 1 87 ? -7.034 6.823 -14.230 1.00 77.94 87 LEU A N 1
ATOM 636 C CA . LEU A 1 87 ? -7.543 8.179 -14.416 1.00 77.94 87 LEU A CA 1
ATOM 637 C C . LEU A 1 87 ? -6.478 9.227 -14.088 1.00 77.94 87 LEU A C 1
ATOM 639 O O . LEU A 1 87 ? -6.264 10.140 -14.886 1.00 77.94 87 LEU A O 1
ATOM 643 N N . ALA A 1 88 ? -5.805 9.097 -12.941 1.00 78.94 88 ALA A N 1
ATOM 644 C CA . ALA A 1 88 ? -4.774 10.030 -12.503 1.00 78.94 88 ALA A CA 1
ATOM 645 C C . ALA A 1 88 ? -3.672 10.174 -13.563 1.00 78.94 88 ALA A C 1
ATOM 647 O O . ALA A 1 88 ? -3.281 11.289 -13.890 1.00 78.94 88 ALA A O 1
ATOM 648 N N . ARG A 1 89 ? -3.246 9.075 -14.191 1.00 78.69 89 ARG A N 1
ATOM 649 C CA . ARG A 1 89 ? -2.240 9.090 -15.267 1.00 78.69 89 ARG A CA 1
ATOM 650 C C . ARG A 1 89 ? -2.706 9.760 -16.555 1.00 78.69 89 ARG A C 1
ATOM 652 O O . ARG A 1 89 ? -1.888 10.331 -17.271 1.00 78.69 89 ARG A O 1
ATOM 659 N N . ILE A 1 90 ? -3.996 9.679 -16.869 1.00 81.25 90 ILE A N 1
ATOM 660 C CA . ILE A 1 90 ? -4.565 10.327 -18.058 1.00 81.25 90 ILE A CA 1
ATOM 661 C C . ILE A 1 90 ? -4.618 11.845 -17.867 1.00 81.25 90 ILE A C 1
ATOM 663 O O . ILE A 1 90 ? -4.359 12.597 -18.806 1.00 81.25 90 ILE A O 1
ATOM 667 N N . VAL A 1 91 ? -4.982 12.298 -16.666 1.00 80.12 91 VAL A N 1
ATOM 668 C CA . VAL A 1 91 ? -5.331 13.706 -16.417 1.00 80.12 91 VAL A CA 1
ATOM 669 C C . VAL A 1 91 ? -4.224 14.512 -15.736 1.00 80.12 91 VAL A C 1
ATOM 671 O O . VAL A 1 91 ? -4.280 15.742 -15.750 1.00 80.12 91 VAL A O 1
ATOM 674 N N . VAL A 1 92 ? -3.224 13.852 -15.147 1.00 77.25 92 VAL A N 1
ATOM 675 C CA . VAL A 1 92 ? -2.137 14.487 -14.392 1.00 77.25 92 VAL A CA 1
ATOM 676 C C . VAL A 1 92 ? -0.787 14.168 -15.042 1.00 77.25 92 VAL A C 1
ATOM 678 O O . VAL A 1 92 ? -0.488 13.001 -15.298 1.00 77.25 92 VAL A O 1
ATOM 681 N N . PRO A 1 93 ? 0.077 15.171 -15.285 1.00 81.88 93 PRO A N 1
ATOM 682 C CA . PRO A 1 93 ? 1.431 14.919 -15.767 1.00 81.88 93 PRO A CA 1
ATOM 683 C C . PRO A 1 93 ? 2.229 14.024 -14.804 1.00 81.88 93 PRO A C 1
ATOM 685 O O . PRO A 1 93 ? 2.191 14.237 -13.595 1.00 81.88 93 PRO A O 1
ATOM 688 N N . GLY A 1 94 ? 3.022 13.083 -15.331 1.00 77.62 94 GLY A N 1
ATOM 689 C CA . GLY A 1 94 ? 3.760 12.099 -14.517 1.00 77.62 94 GLY A CA 1
ATOM 690 C C . GLY A 1 94 ? 4.637 12.710 -13.414 1.00 77.62 94 GLY A C 1
ATOM 691 O O . GLY A 1 94 ? 4.522 12.329 -12.259 1.00 77.62 94 GLY A O 1
ATOM 692 N N . HIS A 1 95 ? 5.408 13.756 -13.725 1.00 79.81 95 HIS A N 1
ATOM 693 C CA . HIS A 1 95 ? 6.233 14.451 -12.723 1.00 79.81 95 HIS A CA 1
ATOM 694 C C . HIS A 1 95 ? 5.413 15.118 -11.601 1.00 79.81 95 HIS A C 1
ATOM 696 O O . HIS A 1 95 ? 5.921 15.336 -10.502 1.00 79.81 95 HIS A O 1
ATOM 702 N N . VAL A 1 96 ? 4.151 15.476 -11.872 1.00 80.62 96 VAL A N 1
ATOM 703 C CA . VAL A 1 96 ? 3.232 15.974 -10.844 1.00 80.62 96 VAL A CA 1
ATOM 704 C C . VAL A 1 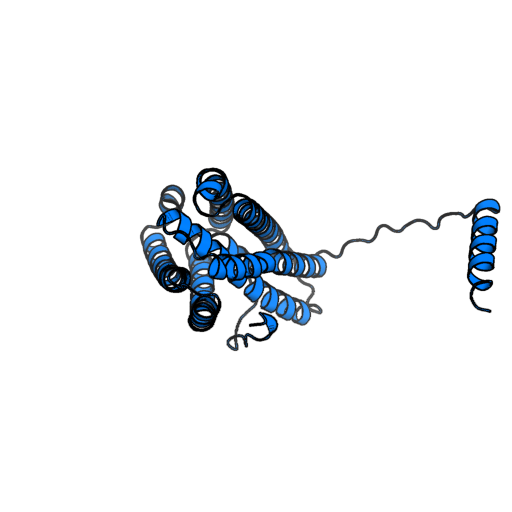96 ? 2.750 14.806 -9.991 1.00 80.62 96 VAL A C 1
ATOM 706 O O . VAL A 1 96 ? 2.757 14.942 -8.775 1.00 80.62 96 VAL A O 1
ATOM 709 N N . LEU A 1 97 ? 2.400 13.661 -10.589 1.00 76.94 97 LEU A N 1
ATOM 710 C CA . LEU A 1 97 ? 2.023 12.447 -9.852 1.00 76.94 97 LEU A CA 1
ATOM 711 C C . LEU A 1 97 ? 3.126 11.975 -8.904 1.00 76.94 97 LEU A C 1
ATOM 713 O O . LEU A 1 97 ? 2.838 11.706 -7.742 1.00 76.94 97 LEU A O 1
ATOM 717 N N . ASP A 1 98 ? 4.378 11.958 -9.362 1.00 77.06 98 ASP A N 1
ATOM 718 C CA . ASP A 1 98 ? 5.531 11.587 -8.536 1.00 77.06 98 ASP A CA 1
ATOM 719 C C . ASP A 1 98 ? 5.675 12.510 -7.317 1.00 77.06 98 ASP A C 1
ATOM 721 O O . ASP A 1 98 ? 5.849 12.050 -6.187 1.00 77.06 98 ASP A O 1
ATOM 725 N N . GLY A 1 99 ? 5.547 13.825 -7.535 1.00 79.44 99 GLY A N 1
ATOM 726 C CA . GLY A 1 99 ? 5.572 14.812 -6.457 1.00 79.44 99 GLY A CA 1
ATOM 727 C C . GLY A 1 99 ? 4.403 14.649 -5.484 1.00 79.44 99 GLY A C 1
ATOM 728 O O . GLY A 1 99 ? 4.603 14.701 -4.275 1.00 79.44 99 GLY A O 1
ATOM 729 N N . LEU A 1 100 ? 3.197 14.398 -6.001 1.00 79.19 100 LEU A N 1
ATOM 730 C CA . LEU A 1 100 ? 1.999 14.168 -5.193 1.00 79.19 100 LEU A CA 1
ATOM 731 C C . LEU A 1 100 ? 2.107 12.896 -4.345 1.00 79.19 100 LEU A C 1
ATOM 733 O O . LEU A 1 100 ? 1.728 12.920 -3.178 1.00 79.19 100 LEU A O 1
ATOM 737 N N . ALA A 1 101 ? 2.644 11.810 -4.901 1.00 79.12 101 ALA A N 1
ATOM 738 C CA . ALA A 1 101 ? 2.852 10.563 -4.173 1.00 79.12 101 ALA A CA 1
ATOM 739 C C . ALA A 1 101 ? 3.870 10.746 -3.037 1.00 79.12 101 ALA A C 1
ATOM 741 O O . ALA A 1 101 ? 3.618 10.325 -1.908 1.00 79.12 101 ALA A O 1
ATOM 742 N N . ALA A 1 102 ? 4.994 11.420 -3.306 1.00 81.06 102 ALA A N 1
ATOM 743 C CA . ALA A 1 102 ? 6.001 11.715 -2.288 1.00 81.06 102 ALA A CA 1
ATOM 744 C C . ALA A 1 102 ? 5.445 12.610 -1.165 1.00 81.06 102 ALA A C 1
ATOM 746 O O . ALA A 1 102 ? 5.621 12.297 0.013 1.00 81.06 102 ALA A O 1
ATOM 747 N N . GLU A 1 103 ? 4.735 13.686 -1.525 1.00 83.00 103 GLU A N 1
ATOM 748 C CA . GLU A 1 103 ? 4.058 14.578 -0.574 1.00 83.00 103 GLU A CA 1
ATOM 749 C C . GLU A 1 103 ? 3.036 13.808 0.277 1.00 83.00 103 GLU A C 1
ATOM 751 O O . GLU A 1 103 ? 3.047 13.934 1.501 1.00 83.00 103 GLU A O 1
ATOM 756 N N . SER A 1 104 ? 2.214 12.955 -0.344 1.00 83.56 104 SER A N 1
ATOM 757 C CA . SER A 1 104 ? 1.194 12.160 0.349 1.00 83.56 104 SER A CA 1
ATOM 758 C C . SER A 1 104 ? 1.796 11.204 1.378 1.00 83.56 104 SER A C 1
ATOM 760 O O . SER A 1 104 ? 1.298 11.138 2.502 1.00 83.56 104 SER A O 1
ATOM 762 N N . PHE A 1 105 ? 2.893 10.511 1.055 1.00 86.88 105 PHE A N 1
ATOM 763 C CA . PHE A 1 105 ? 3.564 9.656 2.036 1.00 86.88 105 PHE A CA 1
ATOM 764 C C . PHE A 1 105 ? 4.146 10.459 3.200 1.00 86.88 105 PHE A C 1
ATOM 766 O O . PHE A 1 105 ? 4.011 10.031 4.342 1.00 86.88 105 PHE A O 1
ATOM 773 N N . CYS A 1 106 ? 4.751 11.622 2.947 1.00 87.56 106 CYS A N 1
ATOM 774 C CA . CYS A 1 106 ? 5.270 12.476 4.019 1.00 87.56 106 CYS A CA 1
ATOM 775 C C . CYS A 1 106 ? 4.157 13.005 4.935 1.00 87.56 106 CYS A C 1
ATOM 777 O O . CYS A 1 106 ? 4.311 12.995 6.156 1.00 87.56 106 CYS A O 1
ATOM 779 N N . GLU A 1 107 ? 3.036 13.449 4.365 1.00 87.12 107 GLU A N 1
ATOM 780 C CA . GLU A 1 107 ? 1.865 13.881 5.137 1.00 87.12 107 GLU A CA 1
ATOM 781 C C . GLU A 1 107 ? 1.289 12.723 5.960 1.00 87.12 107 GLU A C 1
ATOM 783 O O . GLU A 1 107 ? 0.967 12.894 7.135 1.00 87.12 107 GLU A O 1
ATOM 788 N N . LEU A 1 108 ? 1.221 11.526 5.378 1.00 88.56 108 LEU A N 1
ATOM 789 C CA . LEU A 1 108 ? 0.725 10.340 6.061 1.00 88.56 108 LEU A CA 1
ATOM 790 C C . LEU A 1 108 ? 1.648 9.878 7.201 1.00 88.56 108 LEU A C 1
ATOM 792 O O . LEU A 1 108 ? 1.165 9.539 8.283 1.00 88.56 108 LEU A O 1
ATOM 796 N N . GLU A 1 109 ? 2.966 9.887 6.985 1.00 91.12 109 GLU A N 1
ATOM 797 C CA . GLU A 1 109 ? 3.971 9.621 8.024 1.00 91.12 109 GLU A CA 1
ATOM 798 C C . GLU A 1 109 ? 3.812 10.617 9.190 1.00 91.12 109 GLU A C 1
ATOM 800 O O . GLU A 1 109 ? 3.774 10.205 10.352 1.00 91.12 109 GLU A O 1
ATOM 805 N N . ALA A 1 110 ? 3.652 11.913 8.896 1.00 91.81 110 ALA A N 1
ATOM 806 C CA . ALA A 1 110 ? 3.430 12.943 9.913 1.00 91.81 110 ALA A CA 1
ATOM 807 C C . ALA A 1 110 ? 2.116 12.721 10.682 1.00 91.81 110 ALA A C 1
ATOM 809 O O . ALA A 1 110 ? 2.104 12.735 11.914 1.00 91.81 110 ALA A O 1
ATOM 810 N N . ASP A 1 1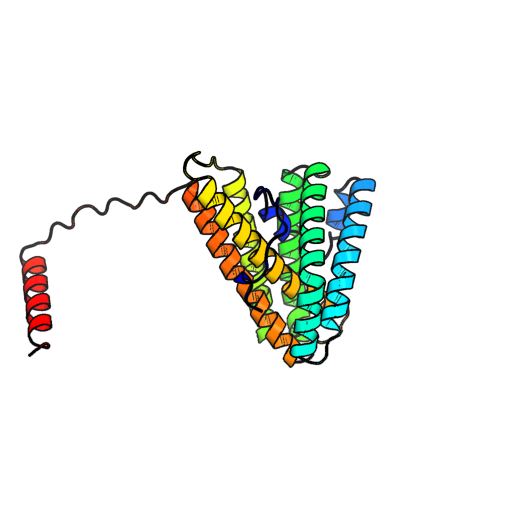11 ? 1.029 12.429 9.968 1.00 91.62 111 ASP A N 1
ATOM 811 C CA . ASP A 1 111 ? -0.288 12.165 10.546 1.00 91.62 111 ASP A CA 1
ATOM 812 C C . ASP A 1 111 ? -0.268 10.987 11.528 1.00 91.62 111 ASP A C 1
ATOM 814 O O . ASP A 1 111 ? -0.801 11.087 12.639 1.00 91.62 111 ASP A O 1
ATOM 818 N N . ILE A 1 112 ? 0.353 9.871 11.136 1.00 93.75 112 ILE A N 1
ATOM 819 C CA . ILE A 1 112 ? 0.479 8.675 11.979 1.00 93.75 112 ILE A CA 1
ATOM 820 C C . ILE A 1 112 ? 1.403 8.950 13.165 1.00 93.75 112 ILE A C 1
ATOM 822 O O . ILE A 1 112 ? 1.104 8.521 14.283 1.00 93.75 112 ILE A O 1
ATOM 826 N N . HIS A 1 113 ? 2.499 9.677 12.957 1.00 93.31 113 HIS A N 1
ATOM 827 C CA . HIS A 1 113 ? 3.414 10.037 14.032 1.00 93.31 113 HIS A CA 1
ATOM 828 C C . HIS A 1 113 ? 2.718 10.887 15.108 1.00 93.31 113 HIS A C 1
ATOM 830 O O . HIS A 1 113 ? 2.828 10.589 16.299 1.00 93.31 113 HIS A O 1
ATOM 836 N N . GLU A 1 114 ? 1.963 11.909 14.701 1.00 93.88 114 GLU A N 1
ATOM 837 C CA . GLU A 1 114 ? 1.283 12.838 15.611 1.00 93.88 114 GLU A CA 1
ATOM 838 C C . GLU A 1 114 ? 0.063 12.222 16.301 1.00 93.88 114 GLU A C 1
ATOM 840 O O . GLU A 1 114 ? -0.157 12.437 17.495 1.00 93.88 114 GLU A O 1
ATOM 845 N N . ARG A 1 115 ? -0.761 11.475 15.558 1.00 94.38 115 ARG A N 1
ATOM 846 C CA . ARG A 1 115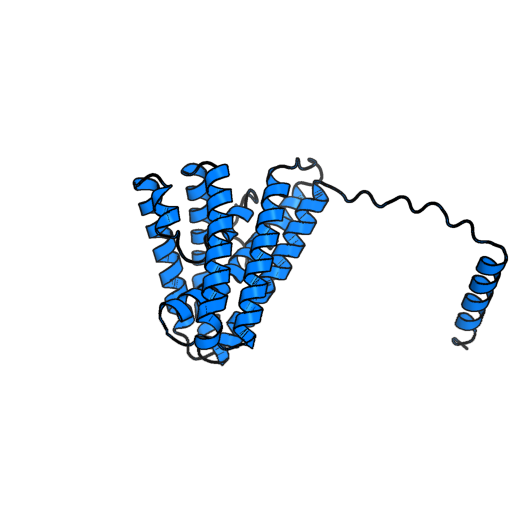 ? -2.100 11.061 16.018 1.00 94.38 115 ARG A CA 1
ATOM 847 C C . ARG A 1 115 ? -2.238 9.562 16.243 1.00 94.38 115 ARG A C 1
ATOM 849 O O . ARG A 1 115 ? -3.131 9.143 16.982 1.00 94.38 115 ARG A O 1
ATOM 856 N N . GLY A 1 116 ? -1.352 8.752 15.673 1.00 93.44 116 GLY A N 1
ATOM 857 C CA . GLY A 1 116 ? -1.456 7.296 15.712 1.00 93.44 116 GLY A CA 1
ATOM 858 C C . GLY A 1 116 ? -1.351 6.713 17.120 1.00 93.44 116 GLY A C 1
ATOM 859 O O . GLY A 1 116 ? -2.122 5.823 17.473 1.00 93.44 116 GLY A O 1
ATOM 860 N N . LEU A 1 117 ? -0.482 7.269 17.975 1.00 94.25 117 LEU A N 1
ATOM 861 C CA . LEU A 1 117 ? -0.346 6.800 19.361 1.00 94.25 117 LEU A CA 1
ATOM 862 C C . LEU A 1 117 ? -1.677 6.879 20.126 1.00 94.25 117 LEU A C 1
ATOM 864 O O . LEU A 1 117 ? -2.041 5.937 20.824 1.00 94.25 117 LEU A O 1
ATOM 868 N N . ALA A 1 118 ? -2.408 7.985 19.970 1.00 92.62 118 ALA A N 1
ATOM 869 C CA . ALA A 1 118 ? -3.704 8.176 20.613 1.00 92.62 118 ALA A CA 1
ATOM 870 C C . ALA A 1 118 ? -4.826 7.365 19.940 1.00 92.62 118 ALA A C 1
ATOM 872 O O . ALA A 1 118 ? -5.778 6.977 20.611 1.00 92.62 118 ALA A O 1
ATOM 873 N N . ALA A 1 119 ? -4.729 7.119 18.630 1.00 92.19 119 ALA A N 1
ATOM 874 C CA . ALA A 1 119 ? -5.769 6.437 17.863 1.00 92.19 119 ALA A CA 1
ATOM 875 C C . ALA A 1 119 ? -5.764 4.910 18.043 1.00 92.19 119 ALA A C 1
ATOM 877 O O . ALA A 1 119 ? -6.832 4.309 18.139 1.00 92.19 119 ALA A O 1
ATOM 878 N N . PHE A 1 120 ? -4.585 4.285 18.078 1.00 92.88 120 PHE A N 1
ATOM 879 C CA . PHE A 1 120 ? -4.454 2.821 18.081 1.00 92.88 120 PHE A CA 1
ATOM 880 C C . PHE A 1 120 ? -3.259 2.285 18.894 1.00 92.88 120 PHE A C 1
ATOM 882 O O . PHE A 1 120 ? -2.952 1.095 18.844 1.00 92.88 120 PHE A O 1
ATOM 889 N N . GLY A 1 121 ? -2.595 3.132 19.685 1.00 93.19 121 GLY A N 1
ATOM 890 C CA . GLY A 1 121 ? -1.504 2.717 20.569 1.00 93.19 121 GLY A CA 1
ATOM 891 C C . GLY A 1 121 ? -0.150 2.547 19.870 1.00 93.19 121 GLY A C 1
ATOM 892 O O . GLY A 1 121 ? -0.029 2.625 18.648 1.00 93.19 121 GLY A O 1
ATOM 893 N N . ALA A 1 122 ? 0.900 2.341 20.672 1.00 94.56 122 ALA A N 1
ATOM 894 C CA . ALA A 1 122 ? 2.288 2.381 20.203 1.00 94.56 122 ALA A CA 1
ATOM 895 C C . ALA A 1 122 ? 2.619 1.272 19.191 1.00 94.56 122 ALA A C 1
ATOM 897 O O . ALA A 1 122 ? 3.164 1.557 18.131 1.00 94.56 122 ALA A O 1
ATOM 898 N N . ALA A 1 123 ? 2.232 0.027 19.484 1.00 93.00 123 ALA A N 1
ATOM 899 C CA . ALA A 1 123 ? 2.559 -1.113 18.628 1.00 93.00 123 ALA A CA 1
ATOM 900 C C . ALA A 1 123 ? 1.967 -0.971 17.215 1.00 93.00 123 ALA A C 1
ATOM 902 O O . ALA A 1 123 ? 2.681 -1.123 16.225 1.00 93.00 123 ALA A O 1
ATOM 903 N N . LEU A 1 124 ? 0.678 -0.620 17.110 1.00 94.19 124 LEU A N 1
ATOM 904 C CA . LEU A 1 124 ? 0.031 -0.459 15.807 1.00 94.19 124 LEU A CA 1
ATOM 905 C C . LEU A 1 124 ? 0.515 0.802 15.079 1.00 94.19 124 LEU A C 1
ATOM 907 O O . LEU A 1 124 ? 0.603 0.795 13.853 1.00 94.19 124 LEU A O 1
ATOM 911 N N . ARG A 1 125 ? 0.917 1.851 15.811 1.00 95.62 125 ARG A N 1
ATOM 912 C CA . ARG A 1 125 ? 1.590 3.022 15.228 1.00 95.62 125 ARG A CA 1
ATOM 913 C C . ARG A 1 125 ? 2.892 2.655 14.554 1.00 95.62 125 ARG A C 1
ATOM 915 O O . ARG A 1 125 ? 3.102 3.059 13.416 1.00 95.62 125 ARG A O 1
ATOM 922 N N . ASP A 1 126 ? 3.745 1.907 15.233 1.00 95.81 126 ASP A N 1
ATOM 923 C CA . ASP A 1 126 ? 5.053 1.551 14.693 1.00 95.81 126 ASP A CA 1
ATOM 924 C C . ASP A 1 126 ? 4.908 0.630 13.476 1.00 95.81 126 ASP A C 1
ATOM 926 O O . ASP A 1 126 ? 5.576 0.840 12.463 1.00 95.81 126 ASP A O 1
ATOM 930 N N . GLN A 1 127 ? 3.950 -0.302 13.513 1.00 95.69 127 GLN A N 1
ATOM 931 C CA . GLN A 1 127 ? 3.608 -1.129 12.354 1.00 95.69 127 GLN A CA 1
ATOM 932 C C . GLN A 1 127 ? 3.070 -0.296 11.179 1.00 95.69 127 GLN A C 1
ATOM 934 O O . GLN A 1 127 ? 3.467 -0.523 10.036 1.00 95.69 127 GLN A O 1
ATOM 939 N N . ALA A 1 128 ? 2.183 0.670 11.434 1.00 95.31 128 ALA A N 1
ATOM 940 C CA . ALA A 1 128 ? 1.645 1.552 10.400 1.00 95.31 128 ALA A CA 1
ATOM 941 C C . ALA A 1 128 ? 2.742 2.430 9.781 1.00 95.31 128 ALA A C 1
ATOM 943 O O . ALA A 1 128 ? 2.833 2.522 8.560 1.00 95.31 128 ALA A O 1
ATOM 944 N N . MET A 1 129 ? 3.625 3.006 10.604 1.00 95.88 129 MET A N 1
ATOM 945 C CA . MET A 1 129 ? 4.793 3.763 10.139 1.00 95.88 129 MET A CA 1
ATOM 946 C C . MET A 1 129 ? 5.707 2.907 9.264 1.00 95.88 129 MET A C 1
ATOM 948 O O . MET A 1 129 ? 6.130 3.348 8.196 1.00 95.88 129 MET A O 1
ATOM 952 N N . PHE A 1 130 ? 5.985 1.671 9.685 1.00 95.50 130 PHE A N 1
ATOM 953 C CA . PHE A 1 130 ? 6.783 0.736 8.899 1.00 95.50 130 PHE A CA 1
ATOM 954 C C . PHE A 1 130 ? 6.118 0.396 7.559 1.00 95.50 130 PHE A C 1
ATOM 956 O O . PHE A 1 130 ? 6.788 0.389 6.524 1.00 95.50 130 PHE A O 1
ATOM 963 N N . ALA A 1 131 ? 4.805 0.155 7.548 1.00 95.06 131 ALA A N 1
ATOM 964 C CA . ALA A 1 131 ? 4.057 -0.116 6.324 1.00 95.06 131 ALA A CA 1
ATOM 965 C C . ALA A 1 131 ? 4.097 1.076 5.354 1.00 95.06 131 ALA A C 1
ATOM 967 O O . ALA A 1 131 ? 4.413 0.889 4.181 1.00 95.06 131 ALA A O 1
ATOM 968 N N . VAL A 1 132 ? 3.867 2.300 5.840 1.00 93.50 132 VAL A N 1
ATOM 969 C CA . VAL A 1 132 ? 3.936 3.526 5.025 1.00 93.50 132 VAL A CA 1
ATOM 970 C C . VAL A 1 132 ? 5.334 3.734 4.450 1.00 93.50 132 VAL A C 1
ATOM 972 O O . VAL A 1 132 ? 5.481 3.937 3.245 1.00 93.50 132 VAL A O 1
ATOM 975 N N . TRP A 1 133 ? 6.370 3.599 5.279 1.00 93.38 133 TRP A N 1
ATOM 976 C CA . TRP A 1 133 ? 7.758 3.676 4.827 1.00 93.38 133 TRP A CA 1
ATOM 977 C C . TRP A 1 133 ? 8.061 2.629 3.743 1.00 93.38 133 TRP A C 1
ATOM 979 O O . TRP A 1 133 ? 8.683 2.940 2.724 1.00 93.38 133 TRP A O 1
ATOM 989 N N . THR A 1 134 ? 7.579 1.397 3.925 1.00 93.69 134 THR A N 1
ATOM 990 C CA . THR A 1 134 ? 7.765 0.292 2.972 1.00 93.69 134 THR A CA 1
ATOM 991 C C . THR A 1 134 ? 7.037 0.569 1.656 1.00 93.69 134 THR A C 1
ATOM 993 O O . THR A 1 134 ? 7.608 0.371 0.582 1.00 93.69 134 THR A O 1
ATOM 996 N N . MET A 1 135 ? 5.807 1.087 1.703 1.00 91.38 135 MET A N 1
ATOM 997 C CA . MET A 1 135 ? 5.045 1.487 0.515 1.00 91.38 135 MET A CA 1
ATOM 998 C C . MET A 1 135 ? 5.722 2.640 -0.233 1.00 91.38 135 MET A C 1
ATOM 1000 O O . MET A 1 135 ? 5.794 2.598 -1.460 1.00 91.38 135 MET A O 1
ATOM 1004 N N . ARG A 1 136 ? 6.316 3.607 0.477 1.00 89.44 136 ARG A N 1
ATOM 1005 C CA . ARG A 1 136 ? 7.127 4.667 -0.139 1.00 89.44 136 ARG A CA 1
ATOM 1006 C C . ARG A 1 136 ? 8.356 4.104 -0.854 1.00 89.44 136 ARG A C 1
ATOM 1008 O O . ARG A 1 136 ? 8.592 4.430 -2.011 1.00 89.44 136 ARG A O 1
ATOM 1015 N N . LYS A 1 137 ? 9.100 3.192 -0.219 1.00 90.75 137 LYS A N 1
ATOM 1016 C CA . LYS A 1 137 ? 10.225 2.494 -0.874 1.00 90.75 137 LYS A CA 1
ATOM 1017 C C . LYS A 1 137 ? 9.790 1.678 -2.081 1.00 90.75 137 LYS A C 1
ATOM 1019 O O . LYS A 1 137 ? 10.501 1.614 -3.079 1.00 90.75 137 LYS A O 1
ATOM 1024 N N . THR A 1 138 ? 8.614 1.078 -2.003 1.00 90.00 138 THR A N 1
ATOM 1025 C CA . THR A 1 138 ? 8.012 0.342 -3.113 1.00 90.00 138 THR A CA 1
ATOM 1026 C C . THR A 1 138 ? 7.664 1.277 -4.273 1.00 90.00 138 THR A C 1
ATOM 1028 O O . THR A 1 138 ? 7.930 0.931 -5.424 1.00 90.00 138 THR A O 1
ATOM 1031 N N . ALA A 1 139 ? 7.149 2.478 -3.997 1.00 86.19 139 ALA A N 1
ATOM 1032 C CA . ALA A 1 139 ? 6.904 3.502 -5.013 1.00 86.19 139 ALA A CA 1
ATOM 1033 C C . ALA A 1 139 ? 8.210 3.953 -5.700 1.00 86.19 139 ALA A C 1
ATOM 1035 O O . ALA A 1 139 ? 8.259 3.982 -6.931 1.00 86.19 139 ALA A O 1
ATOM 1036 N N . ASP A 1 140 ? 9.291 4.175 -4.937 1.00 86.62 140 ASP A N 1
ATOM 1037 C CA . ASP A 1 140 ? 10.626 4.482 -5.487 1.00 86.62 140 ASP A CA 1
ATOM 1038 C C . ASP A 1 140 ? 11.107 3.373 -6.452 1.00 86.62 140 ASP A C 1
ATOM 1040 O O . ASP A 1 140 ? 11.652 3.643 -7.527 1.00 86.62 140 ASP A O 1
ATOM 1044 N N . LEU A 1 141 ? 10.904 2.096 -6.092 1.00 88.19 141 LEU A N 1
ATOM 1045 C CA . LEU A 1 141 ? 11.225 0.969 -6.976 1.00 88.19 141 LEU A CA 1
ATOM 1046 C C . LEU A 1 141 ? 10.367 0.990 -8.242 1.00 88.19 141 LEU A C 1
ATOM 1048 O O . LEU A 1 141 ? 10.897 0.795 -9.333 1.00 88.19 141 LEU A O 1
ATOM 1052 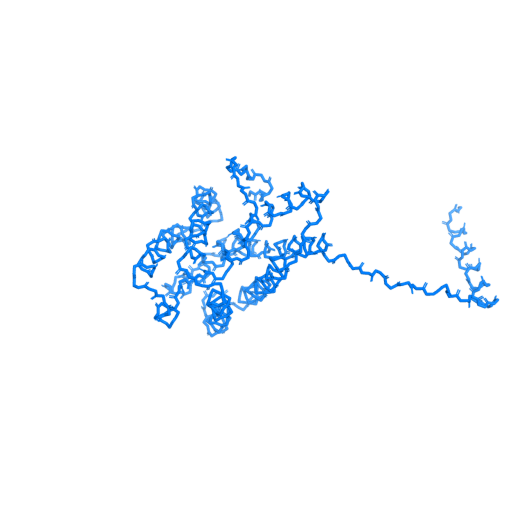N N . CYS A 1 142 ? 9.070 1.266 -8.121 1.00 85.94 142 CYS A N 1
ATOM 1053 C CA . CYS A 1 142 ? 8.164 1.318 -9.264 1.00 85.94 142 CYS A CA 1
ATOM 1054 C C . CYS A 1 142 ? 8.544 2.406 -10.272 1.00 85.94 142 CYS A C 1
ATOM 1056 O O . CYS A 1 142 ? 8.476 2.160 -11.476 1.00 85.94 142 CYS A O 1
ATOM 1058 N N . GLN A 1 143 ? 9.014 3.569 -9.816 1.00 82.50 143 GLN A N 1
ATOM 1059 C CA . GLN A 1 143 ? 9.551 4.602 -10.709 1.00 82.50 143 GLN A CA 1
ATOM 1060 C C . GLN A 1 143 ? 10.736 4.075 -11.529 1.00 82.50 143 GLN A C 1
ATOM 1062 O O . GLN A 1 143 ? 10.790 4.256 -12.746 1.00 82.50 143 GLN A O 1
ATOM 1067 N N . ARG A 1 144 ? 11.660 3.348 -10.888 1.00 86.12 144 ARG A N 1
ATOM 1068 C CA . ARG A 1 144 ? 12.816 2.735 -11.567 1.00 86.12 144 ARG A CA 1
ATOM 1069 C C . ARG A 1 144 ? 12.400 1.636 -12.544 1.00 86.12 144 ARG A C 1
ATOM 1071 O O . ARG A 1 144 ? 12.950 1.566 -13.637 1.00 86.12 144 ARG A O 1
ATOM 1078 N N . ILE A 1 145 ? 11.421 0.811 -12.172 1.00 87.25 145 ILE A N 1
ATOM 1079 C CA . ILE A 1 145 ? 10.835 -0.227 -13.037 1.00 87.25 145 ILE A CA 1
ATOM 1080 C C . ILE A 1 145 ? 10.221 0.409 -14.287 1.00 87.25 145 ILE A C 1
ATOM 1082 O O . ILE A 1 145 ? 10.471 -0.062 -15.393 1.00 87.25 145 ILE A O 1
ATOM 1086 N N . ASN A 1 146 ? 9.457 1.491 -14.117 1.00 82.06 146 ASN A N 1
ATOM 1087 C CA . ASN A 1 146 ? 8.813 2.217 -15.212 1.00 82.06 146 ASN A CA 1
ATOM 1088 C C . ASN A 1 146 ? 9.826 2.881 -16.159 1.00 82.06 146 ASN A C 1
ATOM 1090 O O . ASN A 1 146 ? 9.544 3.026 -17.346 1.00 82.06 146 ASN A O 1
ATOM 1094 N N . ALA A 1 147 ? 10.991 3.285 -15.645 1.00 83.81 147 ALA A N 1
ATOM 1095 C CA . ALA A 1 147 ? 12.056 3.906 -16.430 1.00 83.81 147 ALA A CA 1
ATOM 1096 C C . ALA A 1 147 ? 12.969 2.895 -17.152 1.00 83.81 147 ALA A C 1
ATOM 1098 O O . ALA A 1 147 ? 13.686 3.276 -18.077 1.00 83.81 147 ALA A O 1
ATOM 1099 N N . ALA A 1 148 ? 12.976 1.626 -16.734 1.00 86.62 148 ALA A N 1
ATOM 1100 C CA . ALA A 1 148 ? 13.868 0.600 -17.264 1.00 86.62 148 ALA A CA 1
ATOM 1101 C C . ALA A 1 148 ? 13.181 -0.290 -18.314 1.00 86.62 148 ALA A C 1
ATOM 1103 O O . ALA A 1 148 ? 11.991 -0.602 -18.237 1.00 86.62 148 ALA A O 1
ATOM 1104 N N . GLN A 1 149 ? 13.952 -0.727 -19.310 1.00 89.25 149 GLN A N 1
ATOM 1105 C CA . GLN A 1 149 ? 13.439 -1.543 -20.406 1.00 89.25 149 GLN A CA 1
ATOM 1106 C C . GLN A 1 149 ? 13.392 -3.023 -20.005 1.00 89.25 149 GLN A C 1
ATOM 1108 O O . GLN A 1 149 ? 14.358 -3.558 -19.469 1.00 89.25 149 GLN A O 1
ATOM 1113 N N . LEU A 1 150 ? 12.268 -3.691 -20.280 1.00 88.88 150 LEU A N 1
ATOM 1114 C CA . LEU A 1 150 ? 12.100 -5.117 -20.006 1.00 88.88 150 LEU A CA 1
ATOM 1115 C C . LEU A 1 150 ? 12.549 -5.965 -21.212 1.00 88.88 150 LEU A C 1
ATOM 1117 O O . LEU A 1 150 ? 12.022 -5.762 -22.316 1.00 88.88 150 LEU A O 1
ATOM 1121 N N . PRO A 1 151 ? 13.451 -6.947 -21.025 1.00 89.56 151 PRO A N 1
ATOM 1122 C CA . PRO A 1 151 ? 13.770 -7.934 -22.052 1.00 89.56 151 PRO A CA 1
ATOM 1123 C C . PRO A 1 151 ? 12.530 -8.718 -22.507 1.00 89.56 151 PRO A C 1
ATOM 1125 O O . PRO A 1 151 ? 11.710 -9.151 -21.699 1.00 89.56 151 PRO A O 1
ATOM 1128 N N . VAL A 1 152 ? 12.378 -8.924 -23.819 1.00 89.25 152 VAL A N 1
ATOM 1129 C CA . VAL A 1 152 ? 11.166 -9.535 -24.407 1.00 89.25 152 VAL A CA 1
ATOM 1130 C C . VAL A 1 152 ? 10.906 -10.947 -23.874 1.00 89.25 152 VAL A C 1
ATOM 1132 O O . VAL A 1 152 ? 9.752 -11.321 -23.677 1.00 89.25 152 VAL A O 1
ATOM 1135 N N . ASN A 1 153 ? 11.966 -11.707 -23.610 1.00 91.38 153 ASN A N 1
ATOM 1136 C CA . ASN A 1 153 ? 11.908 -13.070 -23.090 1.00 91.38 153 ASN A CA 1
ATOM 1137 C C . ASN A 1 153 ? 11.466 -13.161 -21.619 1.00 91.38 153 ASN A C 1
ATOM 1139 O O . ASN A 1 153 ? 11.176 -14.260 -21.170 1.00 91.38 153 ASN A O 1
ATOM 1143 N N . LEU A 1 154 ? 11.396 -12.043 -20.887 1.00 90.81 154 LEU A N 1
ATOM 1144 C CA . LEU A 1 154 ? 11.013 -12.000 -19.467 1.00 90.81 154 LEU A CA 1
ATOM 1145 C C . LEU A 1 154 ? 9.595 -11.444 -19.239 1.00 90.81 154 LEU A C 1
ATOM 1147 O O . LEU A 1 154 ? 9.201 -11.174 -18.108 1.00 90.81 154 LEU A O 1
ATOM 1151 N N . ARG A 1 155 ? 8.808 -11.246 -20.306 1.00 87.88 155 ARG A N 1
ATOM 1152 C CA . ARG A 1 155 ? 7.465 -10.639 -20.223 1.00 87.88 155 ARG A CA 1
ATOM 1153 C C . ARG A 1 155 ? 6.456 -11.456 -19.421 1.00 87.88 155 ARG A C 1
ATOM 1155 O O . ARG A 1 155 ? 5.601 -10.868 -18.769 1.00 87.88 155 ARG A O 1
ATOM 1162 N N . GLU A 1 156 ? 6.523 -12.781 -19.498 1.00 88.50 156 GLU A N 1
ATOM 1163 C CA . GLU A 1 156 ? 5.599 -13.657 -18.769 1.00 88.50 156 GLU A CA 1
ATOM 1164 C C . GLU A 1 156 ? 5.880 -13.630 -17.261 1.00 88.50 156 GLU A C 1
ATOM 1166 O O . GLU A 1 156 ? 4.960 -13.428 -16.464 1.00 88.50 156 GLU A O 1
ATOM 1171 N N . ASP A 1 157 ? 7.158 -13.713 -16.882 1.00 88.31 157 ASP A N 1
ATOM 1172 C CA . ASP A 1 157 ? 7.599 -13.580 -15.492 1.00 88.31 157 ASP A CA 1
ATOM 1173 C C . ASP A 1 157 ? 7.211 -12.216 -14.915 1.00 88.31 157 ASP A C 1
ATOM 1175 O O . ASP A 1 157 ? 6.652 -12.136 -13.819 1.00 88.31 157 ASP A O 1
ATOM 1179 N N . ASP A 1 158 ? 7.438 -11.143 -15.676 1.00 87.50 158 ASP A N 1
ATOM 1180 C CA . ASP A 1 158 ? 7.051 -9.790 -15.281 1.00 87.50 158 ASP A CA 1
ATOM 1181 C C . ASP A 1 158 ? 5.538 -9.660 -15.070 1.00 87.50 158 ASP A C 1
ATOM 1183 O O . ASP A 1 158 ? 5.096 -9.096 -14.071 1.00 87.50 158 ASP A O 1
ATOM 1187 N N . ALA A 1 159 ? 4.727 -10.228 -15.967 1.00 85.31 159 ALA A N 1
ATOM 1188 C CA . ALA A 1 159 ? 3.274 -10.200 -15.834 1.00 85.31 159 ALA A CA 1
ATOM 1189 C C . ALA A 1 159 ? 2.792 -10.946 -14.581 1.00 85.31 159 ALA A C 1
ATOM 1191 O O . ALA A 1 159 ? 1.917 -10.450 -13.864 1.00 85.31 159 ALA A O 1
ATOM 1192 N N . SER A 1 160 ? 3.390 -12.102 -14.283 1.00 88.44 160 SER A N 1
ATOM 1193 C CA . SER A 1 160 ? 3.104 -12.883 -13.074 1.00 88.44 160 SER A CA 1
ATOM 1194 C C . SER A 1 160 ? 3.477 -12.120 -11.798 1.00 88.44 160 SER A C 1
ATOM 1196 O O . SER A 1 160 ? 2.675 -12.041 -10.862 1.00 88.44 160 SER A O 1
ATOM 1198 N N . ILE A 1 161 ? 4.661 -11.499 -11.767 1.00 88.31 161 ILE A N 1
ATOM 1199 C CA . ILE A 1 161 ? 5.121 -10.699 -10.624 1.00 88.31 161 ILE A CA 1
ATOM 1200 C C . ILE A 1 161 ? 4.227 -9.475 -10.424 1.00 88.31 161 ILE A C 1
ATOM 1202 O O . ILE A 1 161 ? 3.768 -9.242 -9.308 1.00 88.31 161 ILE A O 1
ATOM 1206 N N . SER A 1 162 ? 3.940 -8.718 -11.482 1.00 85.31 162 SER A N 1
ATOM 1207 C CA . SER A 1 162 ? 3.131 -7.498 -11.401 1.00 85.31 162 SER A CA 1
ATOM 1208 C C . SER A 1 162 ? 1.690 -7.766 -10.960 1.00 85.31 162 SER A C 1
ATOM 1210 O O . SER A 1 162 ? 1.115 -6.979 -10.210 1.00 85.31 162 SER A O 1
ATOM 1212 N N . SER A 1 163 ? 1.118 -8.897 -11.373 1.00 85.56 163 SER A N 1
ATOM 1213 C CA . SER A 1 163 ? -0.189 -9.376 -10.912 1.00 85.56 163 SER A CA 1
ATOM 1214 C C . SER A 1 163 ? -0.220 -9.572 -9.389 1.00 85.56 163 SER A C 1
ATOM 1216 O O . SER A 1 163 ? -1.037 -8.963 -8.694 1.00 85.56 163 SER A O 1
ATOM 1218 N N . LYS A 1 164 ? 0.732 -10.345 -8.850 1.00 90.12 164 LYS A N 1
ATOM 1219 C CA . LYS A 1 164 ? 0.859 -10.575 -7.401 1.00 90.12 164 LYS A CA 1
ATOM 1220 C C . LYS A 1 164 ? 1.154 -9.279 -6.657 1.00 90.12 164 LYS A C 1
ATOM 1222 O O . LYS A 1 164 ? 0.559 -9.005 -5.618 1.00 90.12 164 LYS A O 1
ATOM 1227 N N . PHE A 1 165 ? 2.043 -8.460 -7.215 1.00 90.56 165 PHE A N 1
ATOM 1228 C CA . PHE A 1 165 ? 2.414 -7.170 -6.654 1.00 90.56 165 PHE A CA 1
ATOM 1229 C C . PHE A 1 165 ? 1.179 -6.294 -6.439 1.00 90.56 165 PHE A C 1
ATOM 1231 O O . PHE A 1 165 ? 0.992 -5.779 -5.339 1.00 90.56 165 PHE A O 1
ATOM 1238 N N . ALA A 1 1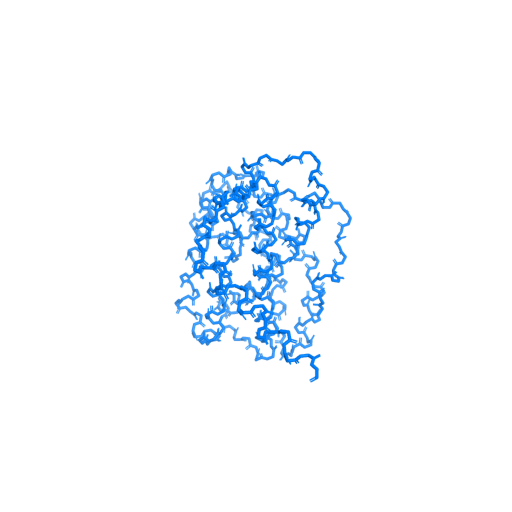66 ? 0.306 -6.186 -7.445 1.00 87.31 166 ALA A N 1
ATOM 1239 C CA . ALA A 1 166 ? -0.913 -5.393 -7.352 1.00 87.31 166 ALA A CA 1
ATOM 1240 C C . ALA A 1 166 ? -1.828 -5.863 -6.216 1.00 87.31 166 ALA A C 1
ATOM 1242 O O . ALA A 1 166 ? -2.317 -5.030 -5.454 1.00 87.31 166 ALA A O 1
ATOM 1243 N N . ILE A 1 167 ? -2.026 -7.178 -6.063 1.00 90.12 167 ILE A N 1
ATOM 1244 C CA . ILE A 1 167 ? -2.842 -7.739 -4.976 1.00 90.12 167 ILE A CA 1
ATOM 1245 C C . ILE A 1 167 ? -2.275 -7.313 -3.622 1.00 90.12 167 ILE A C 1
ATOM 1247 O O . ILE A 1 167 ? -2.991 -6.702 -2.832 1.00 90.12 167 ILE A O 1
ATOM 1251 N N . HIS A 1 168 ? -0.992 -7.578 -3.367 1.00 94.00 168 HIS A N 1
ATOM 1252 C CA . HIS A 1 168 ? -0.369 -7.274 -2.076 1.00 94.00 168 HIS A CA 1
ATOM 1253 C C . HIS A 1 168 ? -0.314 -5.768 -1.787 1.00 94.00 168 HIS A C 1
ATOM 1255 O O . HIS A 1 168 ? -0.592 -5.346 -0.665 1.00 94.00 168 HIS A O 1
ATOM 1261 N N . ALA A 1 169 ? -0.017 -4.951 -2.801 1.00 90.75 169 ALA A N 1
ATOM 1262 C CA . ALA A 1 169 ? 0.004 -3.494 -2.709 1.00 90.75 169 ALA A CA 1
ATOM 1263 C C . ALA A 1 169 ? -1.361 -2.928 -2.296 1.00 90.75 169 ALA A C 1
ATOM 1265 O O . ALA A 1 169 ? -1.461 -2.139 -1.354 1.00 90.75 169 ALA A O 1
ATOM 1266 N N . VAL A 1 170 ? -2.426 -3.351 -2.981 1.00 92.62 170 VAL A N 1
ATOM 1267 C CA . VAL A 1 170 ? -3.789 -2.880 -2.709 1.00 92.62 170 VAL A CA 1
ATOM 1268 C C . VAL A 1 170 ? -4.328 -3.464 -1.403 1.00 92.62 170 VAL A C 1
ATOM 1270 O O . VAL A 1 170 ? -5.026 -2.767 -0.668 1.00 92.62 170 VAL A O 1
ATOM 1273 N N . TRP A 1 171 ? -3.970 -4.704 -1.066 1.00 95.19 171 TRP A N 1
ATOM 1274 C CA . TRP A 1 171 ? -4.317 -5.322 0.215 1.00 95.19 171 TRP A CA 1
ATOM 1275 C C . TRP A 1 171 ? -3.719 -4.549 1.387 1.00 95.19 171 TRP A C 1
ATOM 1277 O O . TRP A 1 171 ? -4.439 -4.181 2.315 1.00 95.19 171 TRP A O 1
ATOM 1287 N N . ALA A 1 172 ? -2.427 -4.225 1.324 1.00 94.88 172 ALA A N 1
ATOM 1288 C CA . ALA A 1 172 ? -1.774 -3.398 2.332 1.00 94.88 172 ALA A CA 1
ATOM 1289 C C . ALA A 1 172 ? -2.425 -2.010 2.425 1.00 94.88 172 ALA A C 1
ATOM 1291 O O . ALA A 1 172 ? -2.746 -1.550 3.524 1.00 94.88 172 ALA A O 1
ATOM 1292 N N . ARG A 1 173 ? -2.700 -1.380 1.273 1.00 93.81 173 ARG A N 1
ATOM 1293 C CA . ARG A 1 173 ? -3.374 -0.078 1.199 1.00 93.81 173 ARG A CA 1
ATOM 1294 C C . ARG A 1 173 ? -4.752 -0.095 1.861 1.00 93.81 173 ARG A C 1
ATOM 1296 O O . ARG A 1 173 ? -5.047 0.817 2.622 1.00 93.81 173 ARG A O 1
ATOM 1303 N N . PHE A 1 174 ? -5.570 -1.122 1.634 1.00 95.50 174 PHE A N 1
ATOM 1304 C CA . PHE A 1 174 ? -6.896 -1.234 2.254 1.00 95.50 174 PHE A CA 1
ATOM 1305 C C . PHE A 1 174 ? -6.821 -1.185 3.788 1.00 95.50 174 PHE A C 1
ATOM 1307 O O . PHE A 1 174 ? -7.571 -0.460 4.445 1.00 95.50 174 PHE A O 1
ATOM 1314 N N . HIS A 1 175 ? -5.892 -1.942 4.373 1.00 96.75 175 HIS A N 1
ATOM 1315 C CA . HIS A 1 175 ? -5.732 -2.007 5.827 1.00 96.75 175 HIS A CA 1
ATOM 1316 C C . HIS A 1 175 ? -5.113 -0.720 6.390 1.00 96.75 175 HIS A C 1
ATOM 1318 O O . HIS A 1 175 ? -5.487 -0.276 7.476 1.00 96.75 175 HIS A O 1
ATOM 1324 N N . LEU A 1 176 ? -4.234 -0.068 5.629 1.00 95.38 176 LEU A N 1
ATOM 1325 C CA . LEU A 1 176 ? -3.727 1.259 5.960 1.00 95.38 176 LEU A CA 1
ATOM 1326 C C . LEU A 1 176 ? -4.842 2.318 5.929 1.00 95.38 176 LEU A C 1
ATOM 1328 O O . LEU A 1 176 ? -4.975 3.086 6.882 1.00 95.38 176 LEU A O 1
ATOM 1332 N N . ASP A 1 177 ? -5.704 2.306 4.911 1.00 94.50 177 ASP A N 1
ATOM 1333 C CA . ASP A 1 177 ? -6.868 3.193 4.821 1.00 94.50 177 ASP A CA 1
ATOM 1334 C C . ASP A 1 177 ? -7.830 2.970 6.005 1.00 94.50 177 ASP A C 1
ATOM 1336 O O . ASP A 1 177 ? -8.370 3.939 6.538 1.00 94.50 177 ASP A O 1
ATOM 1340 N N . CYS A 1 178 ? -7.985 1.736 6.507 1.00 95.88 178 CYS A N 1
ATOM 1341 C CA . CYS A 1 178 ? -8.741 1.463 7.739 1.00 95.88 178 CYS A CA 1
ATOM 1342 C C . CYS A 1 178 ? -8.163 2.212 8.956 1.00 95.88 178 CYS A C 1
ATOM 1344 O O . CYS A 1 178 ? -8.910 2.831 9.726 1.00 95.88 178 CYS A O 1
ATOM 1346 N N . LEU A 1 179 ? -6.837 2.209 9.132 1.00 95.06 179 LEU A N 1
ATOM 1347 C CA . LEU A 1 179 ? -6.181 2.960 10.210 1.00 95.06 179 LEU A CA 1
ATOM 1348 C C . LEU A 1 179 ? -6.343 4.467 10.029 1.00 95.06 179 LEU A C 1
ATOM 1350 O O . LEU A 1 179 ? -6.728 5.167 10.965 1.00 95.06 179 LEU A O 1
ATOM 1354 N N . ILE A 1 180 ? -6.117 4.968 8.817 1.00 92.88 180 ILE A N 1
ATOM 1355 C CA . ILE A 1 180 ? -6.261 6.392 8.506 1.00 92.88 180 ILE A CA 1
ATOM 1356 C C . ILE A 1 180 ? -7.695 6.846 8.776 1.00 92.88 180 ILE A C 1
ATOM 1358 O O . ILE A 1 180 ? -7.918 7.878 9.416 1.00 92.88 180 ILE A O 1
ATOM 1362 N N . LYS A 1 181 ? -8.685 6.076 8.321 1.00 93.50 181 LYS A N 1
ATOM 1363 C CA . LYS A 1 181 ? -10.096 6.426 8.465 1.00 93.50 181 LYS A CA 1
ATOM 1364 C C . LYS A 1 181 ? -10.547 6.365 9.920 1.00 93.50 181 LYS A C 1
ATOM 1366 O O . LYS A 1 181 ? -11.202 7.303 10.371 1.00 93.50 181 LYS A O 1
ATOM 1371 N N . SER A 1 182 ? -10.154 5.335 10.672 1.00 94.38 182 SER A N 1
ATOM 1372 C CA . SER A 1 182 ? -10.441 5.237 12.114 1.00 94.38 182 SER A CA 1
ATOM 1373 C C . SER A 1 182 ? -9.847 6.417 12.897 1.00 94.38 182 SER A C 1
ATOM 1375 O O . SER A 1 182 ? -10.554 7.064 13.676 1.00 94.38 182 SER A O 1
ATOM 1377 N N . MET A 1 183 ? -8.597 6.789 12.602 1.00 93.94 183 MET A N 1
ATOM 1378 C CA . MET A 1 183 ? -7.910 7.946 13.181 1.00 93.94 183 MET A CA 1
ATOM 1379 C C . MET A 1 183 ? -8.607 9.270 12.834 1.00 93.94 183 MET A C 1
ATOM 1381 O O . MET A 1 183 ? -8.859 10.088 13.722 1.00 93.94 183 MET A O 1
ATOM 1385 N N . ARG A 1 184 ? -8.971 9.486 11.562 1.00 91.44 184 ARG A N 1
ATOM 1386 C CA . ARG A 1 184 ? -9.657 10.709 11.101 1.00 91.44 184 ARG A CA 1
ATOM 1387 C C . ARG A 1 184 ? -11.055 10.853 11.699 1.00 91.44 184 ARG A C 1
ATOM 1389 O O . ARG A 1 184 ? -11.423 11.947 12.119 1.00 91.44 184 ARG A O 1
ATOM 1396 N N . LEU A 1 185 ? -11.811 9.758 11.777 1.00 92.69 185 LEU A N 1
ATOM 1397 C CA . LEU A 1 185 ? -13.150 9.735 12.375 1.00 92.69 185 LEU A CA 1
ATOM 1398 C C . LEU A 1 185 ? -13.130 9.705 13.908 1.00 92.69 185 LEU A C 1
ATOM 1400 O O . LEU A 1 185 ? -14.192 9.775 14.521 1.00 92.69 185 LEU A O 1
ATOM 1404 N N . ARG A 1 186 ? -11.946 9.597 14.531 1.00 92.88 186 ARG A N 1
ATOM 1405 C CA . ARG A 1 186 ? -11.777 9.407 15.983 1.00 92.88 186 ARG A CA 1
ATOM 1406 C C . ARG A 1 186 ? -12.618 8.243 16.507 1.00 92.88 186 ARG A C 1
ATOM 1408 O O . ARG A 1 186 ? -13.206 8.315 17.585 1.00 92.88 186 ARG A O 1
ATOM 1415 N N . ARG A 1 187 ? -12.689 7.174 15.715 1.00 91.19 187 ARG A N 1
ATOM 1416 C CA . ARG A 1 187 ? -13.427 5.956 16.029 1.00 91.19 187 ARG A CA 1
ATOM 1417 C C . ARG A 1 187 ? -12.416 4.832 16.234 1.00 91.19 187 ARG A C 1
ATOM 1419 O O . ARG A 1 187 ? -11.903 4.336 15.236 1.00 91.19 187 ARG A O 1
ATOM 1426 N N . PRO A 1 188 ? -12.125 4.433 17.482 1.00 90.69 188 PRO A N 1
ATOM 1427 C CA . PRO A 1 188 ? -11.204 3.337 17.747 1.00 90.69 188 PRO A CA 1
ATOM 1428 C C . PRO A 1 188 ? -11.671 2.043 17.078 1.00 90.69 188 PRO A C 1
ATOM 1430 O O . PRO A 1 188 ? -12.871 1.756 17.035 1.00 90.69 188 PRO A O 1
ATOM 1433 N N . LEU A 1 189 ? -10.715 1.262 16.583 1.00 93.62 189 LEU A N 1
ATOM 1434 C CA . LEU A 1 189 ? -10.970 -0.094 16.116 1.00 93.62 189 LEU A CA 1
ATOM 1435 C C . LEU A 1 189 ? -11.116 -1.034 17.316 1.00 93.62 189 LEU A C 1
ATOM 1437 O O . LEU A 1 189 ? -10.443 -0.873 18.336 1.00 93.62 189 LEU A O 1
ATOM 1441 N N . TYR A 1 190 ? -11.983 -2.035 17.190 1.00 94.31 190 TYR A N 1
ATOM 1442 C CA . TYR A 1 190 ? -12.068 -3.102 18.185 1.00 94.31 190 TYR A CA 1
ATOM 1443 C C . TYR A 1 190 ? -10.777 -3.943 18.173 1.00 94.31 190 TYR A C 1
ATOM 1445 O O . TYR A 1 190 ? -10.207 -4.129 17.097 1.00 94.31 190 TYR A O 1
ATOM 1453 N N . PRO A 1 191 ? -10.313 -4.483 19.320 1.00 92.38 191 PRO A N 1
ATOM 1454 C CA . PRO A 1 191 ? -9.065 -5.252 19.391 1.00 92.38 191 PRO A CA 1
ATOM 1455 C C . PRO A 1 191 ? -8.943 -6.376 18.361 1.00 92.38 191 PRO A C 1
ATOM 1457 O O . PRO A 1 191 ? -7.940 -6.453 17.661 1.00 92.38 191 PRO A O 1
ATOM 1460 N N . GLU A 1 192 ? -10.000 -7.164 18.174 1.00 91.56 192 GLU A N 1
ATOM 1461 C CA . GLU A 1 192 ? -10.028 -8.241 17.175 1.00 91.56 192 GLU A CA 1
ATOM 1462 C C . GLU A 1 192 ? -9.907 -7.733 15.727 1.00 91.56 192 GLU A C 1
ATOM 1464 O O . GLU A 1 192 ? -9.362 -8.406 14.855 1.00 91.56 192 GLU A O 1
ATOM 1469 N N . VAL A 1 193 ? -10.403 -6.524 15.452 1.00 95.31 193 VAL A N 1
ATOM 1470 C CA . VAL A 1 193 ? -10.267 -5.880 14.139 1.00 95.31 193 VAL A CA 1
ATOM 1471 C C . VAL A 1 193 ? -8.841 -5.366 13.943 1.00 95.31 193 VAL A C 1
ATOM 1473 O O . VAL A 1 193 ? -8.302 -5.455 12.841 1.00 95.31 193 VAL A O 1
ATOM 1476 N N . MET A 1 194 ? -8.201 -4.868 15.007 1.00 94.38 194 MET A N 1
ATOM 1477 C CA . MET A 1 194 ? -6.811 -4.399 14.959 1.00 94.38 194 MET A CA 1
ATOM 1478 C C . MET A 1 194 ? -5.835 -5.516 14.580 1.00 94.38 194 MET A C 1
ATOM 1480 O O . MET A 1 194 ? -4.899 -5.255 13.826 1.00 94.38 194 MET A O 1
ATOM 1484 N N . GLU A 1 195 ? -6.061 -6.749 15.036 1.00 91.94 195 GLU A N 1
ATOM 1485 C CA . GLU A 1 195 ? -5.254 -7.910 14.632 1.00 91.94 195 GLU A CA 1
ATOM 1486 C C . GLU A 1 195 ? -5.358 -8.162 13.123 1.00 91.94 195 GLU A C 1
ATOM 1488 O O . GLU A 1 195 ? -4.342 -8.189 12.429 1.00 91.94 195 GLU A O 1
ATOM 1493 N N . GLY A 1 196 ? -6.581 -8.215 12.583 1.00 94.06 196 GLY A N 1
ATOM 1494 C CA . GLY A 1 196 ? -6.800 -8.385 11.143 1.00 94.06 196 GLY A CA 1
ATOM 1495 C C . GLY A 1 196 ? -6.196 -7.256 10.298 1.00 94.06 196 GLY A C 1
ATOM 1496 O O . GLY A 1 196 ? -5.660 -7.502 9.217 1.00 94.06 196 GLY A O 1
ATOM 1497 N N . VAL A 1 197 ? -6.232 -6.020 10.802 1.00 96.19 197 VAL A N 1
ATOM 1498 C CA . VAL A 1 197 ? -5.569 -4.869 10.171 1.00 96.19 197 VAL A CA 1
ATOM 1499 C C . VAL A 1 197 ? -4.051 -4.999 10.202 1.00 96.19 197 VAL A C 1
ATOM 1501 O O . VAL A 1 197 ? -3.402 -4.798 9.177 1.00 96.19 197 VAL A O 1
ATOM 1504 N N . THR A 1 198 ? -3.486 -5.392 11.341 1.00 94.75 198 THR A N 1
ATOM 1505 C CA . THR A 1 198 ? -2.043 -5.621 11.505 1.00 94.75 198 THR A CA 1
ATOM 1506 C C . THR A 1 198 ? -1.538 -6.675 10.526 1.00 94.75 198 THR A C 1
ATOM 1508 O O . THR A 1 198 ? -0.516 -6.468 9.870 1.00 94.75 198 THR A O 1
ATOM 1511 N N . ASP A 1 199 ? -2.270 -7.781 10.391 1.00 94.06 199 ASP A N 1
ATOM 1512 C CA . ASP A 1 199 ? -1.945 -8.854 9.455 1.00 94.06 199 ASP A CA 1
ATOM 1513 C C . ASP A 1 199 ? -1.948 -8.356 8.009 1.00 94.06 199 ASP A C 1
ATOM 1515 O O . ASP A 1 199 ? -0.998 -8.607 7.267 1.00 94.06 199 ASP A O 1
ATOM 1519 N N . GLY A 1 200 ? -2.966 -7.586 7.621 1.00 95.56 200 GLY A N 1
ATOM 1520 C CA . GLY A 1 200 ? -3.060 -7.021 6.277 1.00 95.56 200 GLY A CA 1
ATOM 1521 C C . GLY A 1 200 ? -1.951 -6.022 5.937 1.00 95.56 200 GLY A C 1
ATOM 1522 O O . GLY A 1 200 ? -1.476 -6.002 4.801 1.00 95.56 200 GLY A O 1
ATOM 1523 N N . LEU A 1 201 ? -1.466 -5.244 6.912 1.00 96.19 201 LEU A N 1
ATOM 1524 C CA . LEU A 1 201 ? -0.328 -4.335 6.713 1.00 96.19 201 LEU A CA 1
ATOM 1525 C C . LEU A 1 201 ? 0.971 -5.071 6.360 1.00 96.19 201 LEU A C 1
ATOM 1527 O O . LEU A 1 201 ? 1.833 -4.492 5.697 1.00 96.19 201 LEU A O 1
ATOM 1531 N N . ARG A 1 202 ? 1.132 -6.340 6.763 1.00 95.12 202 ARG A N 1
ATOM 1532 C CA . ARG A 1 202 ? 2.341 -7.119 6.435 1.00 95.12 202 ARG A CA 1
ATOM 1533 C C . ARG A 1 202 ? 2.498 -7.356 4.935 1.00 95.12 202 ARG A C 1
ATOM 1535 O O . ARG A 1 202 ? 3.630 -7.453 4.471 1.00 95.12 202 ARG A O 1
ATOM 1542 N N . SER A 1 203 ? 1.408 -7.322 4.164 1.00 95.94 203 SER A N 1
ATOM 1543 C CA . SER A 1 203 ? 1.467 -7.425 2.700 1.00 95.94 203 SER A CA 1
ATOM 1544 C C . SER A 1 203 ? 2.236 -6.280 2.030 1.00 95.94 203 SER A C 1
ATOM 1546 O O . SER A 1 203 ? 2.625 -6.417 0.873 1.00 95.94 203 SER A O 1
ATOM 1548 N N . ALA A 1 204 ? 2.533 -5.181 2.737 1.00 94.88 204 ALA A N 1
ATOM 1549 C CA . ALA A 1 204 ? 3.442 -4.153 2.231 1.00 94.88 204 ALA A CA 1
ATOM 1550 C C . ALA A 1 204 ? 4.850 -4.717 1.956 1.00 94.88 204 ALA A C 1
ATOM 1552 O O . ALA A 1 204 ? 5.499 -4.311 0.993 1.00 94.88 204 ALA A O 1
ATOM 1553 N N . VAL A 1 205 ? 5.309 -5.678 2.767 1.00 96.38 205 VAL A N 1
ATOM 1554 C CA . VAL A 1 205 ? 6.616 -6.333 2.597 1.00 96.38 205 VAL A CA 1
ATOM 1555 C C . VAL A 1 205 ? 6.616 -7.237 1.367 1.00 96.38 205 VAL A C 1
ATOM 1557 O O . VAL A 1 205 ? 7.558 -7.185 0.578 1.00 96.38 205 VAL A O 1
ATOM 1560 N N . ASP A 1 206 ? 5.547 -8.007 1.158 1.00 96.06 206 ASP A N 1
ATOM 1561 C CA . ASP A 1 206 ? 5.393 -8.844 -0.038 1.00 96.06 206 ASP A CA 1
ATOM 1562 C C . ASP A 1 206 ? 5.368 -7.985 -1.306 1.00 96.06 206 ASP A C 1
ATOM 1564 O O . ASP A 1 206 ? 6.049 -8.284 -2.288 1.00 96.06 206 ASP A O 1
ATOM 1568 N N . ALA A 1 207 ? 4.636 -6.867 -1.262 1.00 93.62 207 ALA A N 1
ATOM 1569 C CA . ALA A 1 207 ? 4.589 -5.904 -2.353 1.00 93.62 207 ALA A CA 1
ATOM 1570 C C . ALA A 1 207 ? 5.989 -5.343 -2.663 1.00 93.62 207 ALA A C 1
ATOM 1572 O O . ALA A 1 207 ? 6.404 -5.320 -3.822 1.00 93.62 207 ALA A O 1
ATOM 1573 N N . TYR A 1 208 ? 6.754 -4.964 -1.636 1.00 94.69 208 TYR A N 1
ATOM 1574 C CA . TYR A 1 208 ? 8.138 -4.518 -1.793 1.00 94.69 208 TYR A CA 1
ATOM 1575 C C . TYR A 1 208 ? 9.033 -5.600 -2.415 1.00 94.69 208 TYR A C 1
ATOM 1577 O O . TYR A 1 208 ? 9.778 -5.321 -3.358 1.00 94.69 208 TYR A O 1
ATOM 1585 N N . ALA A 1 209 ? 8.952 -6.840 -1.928 1.00 95.88 209 ALA A N 1
ATOM 1586 C CA . ALA A 1 209 ? 9.750 -7.953 -2.435 1.00 95.88 209 ALA A CA 1
ATOM 1587 C C . ALA A 1 209 ? 9.440 -8.252 -3.910 1.00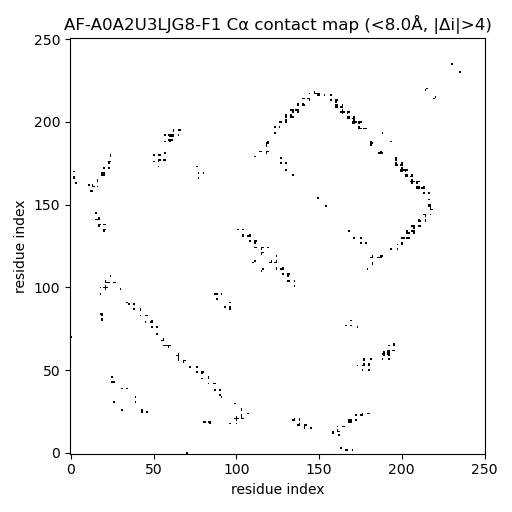 95.88 209 ALA A C 1
ATOM 1589 O O . ALA A 1 209 ? 10.352 -8.452 -4.713 1.00 95.88 209 ALA A O 1
ATOM 1590 N N . LEU A 1 210 ? 8.162 -8.231 -4.291 1.00 94.12 210 LEU A N 1
ATOM 1591 C CA . LEU A 1 210 ? 7.728 -8.423 -5.675 1.00 94.12 210 LEU A CA 1
ATOM 1592 C C . LEU A 1 210 ? 8.185 -7.271 -6.577 1.00 94.12 210 LEU A C 1
ATOM 1594 O O . LEU A 1 210 ? 8.732 -7.530 -7.648 1.00 94.12 210 LEU A O 1
ATOM 1598 N N . ALA A 1 211 ? 8.055 -6.019 -6.130 1.00 90.00 211 ALA A N 1
ATOM 1599 C CA . ALA A 1 211 ? 8.588 -4.867 -6.856 1.00 90.00 211 ALA A CA 1
ATOM 1600 C C . ALA A 1 211 ? 10.108 -4.982 -7.041 1.00 90.00 211 ALA A C 1
ATOM 1602 O O . ALA A 1 211 ? 10.627 -4.725 -8.127 1.00 90.00 211 ALA A O 1
ATOM 1603 N N . ARG A 1 212 ? 10.839 -5.435 -6.016 1.00 94.25 212 ARG A N 1
ATOM 1604 C CA . ARG A 1 212 ? 12.282 -5.647 -6.136 1.00 94.25 212 ARG A CA 1
ATOM 1605 C C . ARG A 1 212 ? 12.615 -6.703 -7.188 1.00 94.25 212 ARG A C 1
ATOM 1607 O O . ARG A 1 212 ? 13.423 -6.427 -8.065 1.00 94.25 212 ARG A O 1
ATOM 1614 N N . ARG A 1 213 ? 11.930 -7.848 -7.172 1.00 93.25 213 ARG A N 1
ATOM 1615 C CA . ARG A 1 213 ? 12.108 -8.898 -8.189 1.00 93.25 213 ARG A CA 1
ATOM 1616 C C . ARG A 1 213 ? 11.802 -8.399 -9.602 1.00 93.25 213 ARG A C 1
ATOM 1618 O O . ARG A 1 213 ? 12.554 -8.695 -10.523 1.00 93.25 213 ARG A O 1
ATOM 1625 N N . ALA A 1 214 ? 10.736 -7.617 -9.780 1.00 90.38 214 ALA A N 1
ATOM 1626 C CA . ALA A 1 214 ? 10.414 -7.006 -11.072 1.00 90.38 214 ALA A CA 1
ATOM 1627 C C . ALA A 1 214 ? 11.505 -6.029 -11.547 1.00 90.38 214 ALA A C 1
ATOM 1629 O O . ALA A 1 214 ? 11.787 -5.943 -12.745 1.00 90.38 214 ALA A O 1
ATOM 1630 N N . LEU A 1 215 ? 12.140 -5.297 -10.627 1.00 90.94 215 LEU A N 1
ATOM 1631 C CA . LEU A 1 215 ? 13.282 -4.448 -10.954 1.00 90.94 215 LEU A CA 1
ATOM 1632 C C . LEU A 1 215 ? 14.500 -5.279 -11.367 1.00 90.94 215 LEU A C 1
ATOM 1634 O O . LEU A 1 215 ? 15.142 -4.936 -12.357 1.00 90.94 215 LEU A O 1
ATOM 1638 N N . ASP A 1 216 ? 14.785 -6.372 -10.663 1.00 92.06 216 ASP A N 1
ATOM 1639 C CA . ASP A 1 216 ? 15.925 -7.245 -10.958 1.00 92.06 216 ASP A CA 1
ATOM 1640 C C . ASP A 1 216 ? 15.789 -7.917 -12.348 1.00 92.06 216 ASP A C 1
ATOM 1642 O O . ASP A 1 216 ? 16.795 -8.128 -13.020 1.00 92.06 216 ASP A O 1
ATOM 1646 N N . LEU A 1 217 ? 14.565 -8.151 -12.857 1.00 90.38 217 LEU A N 1
ATOM 1647 C CA . LEU A 1 217 ? 14.341 -8.594 -14.251 1.00 90.38 217 LEU A CA 1
ATOM 1648 C C . LEU A 1 217 ? 14.795 -7.568 -15.308 1.00 90.38 217 LEU A C 1
ATOM 1650 O O . LEU A 1 217 ? 15.063 -7.929 -16.454 1.00 90.38 217 LEU A O 1
ATOM 1654 N N . ARG A 1 218 ? 14.826 -6.279 -14.954 1.00 90.62 218 ARG A N 1
ATOM 1655 C CA . ARG A 1 218 ? 15.196 -5.170 -15.855 1.00 90.62 218 ARG A CA 1
ATOM 1656 C C . ARG A 1 218 ? 16.639 -4.732 -15.658 1.00 90.62 218 ARG A C 1
ATOM 1658 O O . ARG A 1 218 ? 17.297 -4.327 -16.611 1.00 90.62 218 ARG A O 1
ATOM 1665 N N . LEU A 1 219 ? 17.104 -4.787 -14.416 1.00 88.75 219 LEU A N 1
ATOM 1666 C CA . LEU A 1 219 ? 18.435 -4.395 -13.980 1.00 88.75 219 LEU A CA 1
ATOM 1667 C C . LEU A 1 219 ? 19.019 -5.538 -13.141 1.00 88.75 219 LEU A C 1
ATOM 1669 O O . LEU A 1 219 ? 19.032 -5.430 -11.912 1.00 88.75 219 LEU A O 1
ATOM 1673 N N . PRO A 1 220 ? 19.473 -6.631 -13.781 1.00 81.31 220 PRO A N 1
ATOM 1674 C CA . PRO A 1 220 ? 20.093 -7.731 -13.063 1.00 81.31 220 PRO A CA 1
ATOM 1675 C C . PRO A 1 220 ? 21.253 -7.194 -12.233 1.00 81.31 220 PRO A C 1
ATOM 1677 O O . PRO A 1 220 ? 22.060 -6.399 -12.726 1.00 81.31 220 PRO A O 1
ATOM 1680 N N . ALA A 1 221 ? 21.327 -7.603 -10.968 1.00 69.75 221 ALA A N 1
ATOM 1681 C CA . ALA A 1 221 ? 22.511 -7.330 -10.179 1.00 69.75 221 ALA A CA 1
ATOM 1682 C C . ALA A 1 221 ? 23.702 -7.977 -10.896 1.00 69.75 221 ALA A C 1
ATOM 1684 O O . ALA A 1 221 ? 23.692 -9.178 -11.158 1.00 69.75 221 ALA A O 1
ATOM 1685 N N . VAL A 1 222 ? 24.708 -7.176 -11.245 1.00 68.31 222 VAL A N 1
ATOM 1686 C CA . VAL A 1 222 ? 26.008 -7.726 -11.618 1.00 68.31 222 VAL A CA 1
ATOM 1687 C C . VAL A 1 222 ? 26.577 -8.276 -10.320 1.00 68.31 222 VAL A C 1
ATOM 1689 O O . VAL A 1 222 ? 26.939 -7.496 -9.437 1.00 68.31 222 VAL A O 1
ATOM 1692 N N . GLU A 1 223 ? 26.561 -9.598 -10.158 1.00 60.91 223 GLU A N 1
ATOM 1693 C CA . GLU A 1 223 ? 27.314 -10.220 -9.075 1.00 60.91 223 GLU A CA 1
ATOM 1694 C C . GLU A 1 223 ? 28.770 -9.773 -9.229 1.00 60.91 223 GLU A C 1
ATOM 1696 O O . GLU A 1 223 ? 29.321 -9.872 -10.330 1.00 60.91 223 GLU A O 1
ATOM 1701 N N . PRO A 1 224 ? 29.384 -9.196 -8.182 1.00 63.94 224 PRO A N 1
ATOM 1702 C CA . PRO A 1 224 ? 30.797 -8.894 -8.249 1.00 63.94 224 PRO A CA 1
ATOM 1703 C C . PRO A 1 224 ? 31.522 -10.214 -8.502 1.00 63.94 224 PRO A C 1
ATOM 1705 O O . PRO A 1 224 ? 31.327 -11.168 -7.750 1.00 63.94 224 PRO A O 1
ATOM 1708 N N . GLU A 1 225 ? 32.334 -10.273 -9.559 1.00 61.44 225 GLU A N 1
ATOM 1709 C CA . GLU A 1 225 ? 33.292 -11.360 -9.718 1.00 61.44 225 GLU A CA 1
ATOM 1710 C C . GLU A 1 225 ? 34.165 -11.346 -8.464 1.00 61.44 225 GLU A C 1
ATOM 1712 O O . GLU A 1 225 ? 34.979 -10.442 -8.271 1.00 61.44 225 GLU A O 1
ATOM 1717 N N . ILE A 1 226 ? 33.925 -12.296 -7.559 1.00 68.44 226 ILE A N 1
ATOM 1718 C CA . ILE A 1 226 ? 34.812 -12.526 -6.430 1.00 68.44 226 ILE A CA 1
ATOM 1719 C C . ILE A 1 226 ? 36.063 -13.121 -7.075 1.00 68.44 226 ILE A C 1
ATOM 1721 O O . ILE A 1 226 ? 35.969 -14.228 -7.618 1.00 68.44 226 ILE A O 1
ATOM 1725 N N . PRO A 1 227 ? 37.201 -12.400 -7.112 1.00 69.31 227 PRO A N 1
ATOM 1726 C CA . PRO A 1 227 ? 38.425 -13.001 -7.608 1.00 69.31 227 PRO A CA 1
ATOM 1727 C C . PRO A 1 227 ? 38.665 -14.273 -6.790 1.00 69.31 227 PRO A C 1
ATOM 1729 O O . PRO A 1 227 ? 38.409 -14.249 -5.580 1.00 69.31 227 PRO A O 1
ATOM 1732 N N . PRO A 1 228 ? 39.086 -15.383 -7.421 1.00 67.31 228 PRO A N 1
ATOM 1733 C CA . PRO A 1 228 ? 39.413 -16.587 -6.678 1.00 67.31 228 PRO A CA 1
ATOM 1734 C C . PRO A 1 228 ? 40.364 -16.187 -5.553 1.00 67.31 228 PRO A C 1
ATOM 1736 O O . PRO A 1 228 ? 41.393 -15.560 -5.803 1.00 67.31 228 PRO A O 1
ATOM 1739 N N . VAL A 1 229 ? 39.946 -16.456 -4.314 1.00 71.25 229 VAL A N 1
ATOM 1740 C CA . VAL A 1 229 ? 40.826 -16.321 -3.157 1.00 71.25 229 VAL A CA 1
ATOM 1741 C C . VAL A 1 229 ? 41.996 -17.249 -3.448 1.00 71.25 229 VAL A C 1
ATOM 1743 O O . VAL A 1 229 ? 41.774 -18.410 -3.786 1.00 71.25 229 VAL A O 1
ATOM 1746 N N . ASP A 1 230 ? 43.212 -16.714 -3.445 1.00 70.44 230 ASP A N 1
ATOM 1747 C CA . ASP A 1 230 ? 44.418 -17.520 -3.593 1.00 70.44 230 ASP A CA 1
ATOM 1748 C C . ASP A 1 230 ? 44.653 -18.123 -2.211 1.00 70.44 230 ASP A C 1
ATOM 1750 O O . ASP A 1 230 ? 45.199 -17.459 -1.333 1.00 70.44 230 ASP A O 1
ATOM 1754 N N . TRP A 1 231 ? 44.081 -19.310 -1.993 1.00 70.69 231 TRP A N 1
ATOM 1755 C CA . TRP A 1 231 ? 44.210 -20.024 -0.729 1.00 70.69 231 TRP A CA 1
ATOM 1756 C C . TRP A 1 231 ? 45.685 -20.333 -0.542 1.00 70.69 231 TRP A C 1
ATOM 1758 O O . TRP A 1 231 ? 46.289 -20.989 -1.398 1.00 70.69 231 TRP A O 1
ATOM 1768 N N . ASP A 1 232 ? 46.273 -19.845 0.541 1.00 78.31 232 ASP A N 1
ATOM 1769 C CA . ASP A 1 232 ? 47.610 -20.294 0.890 1.00 78.31 232 ASP A CA 1
ATOM 1770 C C . ASP A 1 232 ? 47.567 -21.725 1.456 1.00 78.31 232 ASP A C 1
ATOM 1772 O O . ASP A 1 232 ? 46.510 -22.295 1.756 1.00 78.31 232 ASP A O 1
ATOM 1776 N N . ASP A 1 233 ? 48.741 -22.347 1.558 1.00 80.31 233 ASP A N 1
ATOM 1777 C CA . ASP A 1 233 ? 48.859 -23.725 2.038 1.00 80.31 233 ASP A CA 1
ATOM 1778 C C . ASP A 1 233 ? 48.307 -23.892 3.474 1.00 80.31 233 ASP A C 1
ATOM 1780 O O . ASP A 1 233 ? 47.928 -24.998 3.864 1.00 80.31 233 ASP A O 1
ATOM 1784 N N . GLU A 1 234 ? 48.247 -22.812 4.264 1.00 76.00 234 GLU A N 1
ATOM 1785 C CA . GLU A 1 234 ? 47.715 -22.804 5.631 1.00 76.00 234 GLU A CA 1
ATOM 1786 C C . GLU A 1 234 ? 46.180 -22.816 5.623 1.00 76.00 234 GLU A C 1
ATOM 1788 O O . GLU A 1 234 ? 45.558 -23.601 6.343 1.00 76.00 234 GLU A O 1
ATOM 1793 N N . GLU A 1 235 ? 45.557 -22.022 4.756 1.00 78.75 235 GLU A N 1
ATOM 1794 C CA . GLU A 1 235 ? 44.106 -21.982 4.566 1.00 78.75 235 GLU A CA 1
ATOM 1795 C C . GLU A 1 235 ? 43.567 -23.291 3.970 1.00 78.75 235 GLU A C 1
ATOM 1797 O O . GLU A 1 235 ? 42.517 -23.777 4.404 1.00 78.75 235 GLU A O 1
ATOM 1802 N N . GLN A 1 236 ? 44.296 -23.910 3.034 1.00 79.38 236 GLN A N 1
ATOM 1803 C CA . GLN A 1 236 ? 43.941 -25.230 2.499 1.00 79.38 236 GLN A CA 1
ATOM 1804 C C . GLN A 1 236 ? 44.051 -26.319 3.577 1.00 79.38 236 GLN A C 1
ATOM 1806 O O . GLN A 1 236 ? 43.155 -27.155 3.695 1.00 79.38 236 GLN A O 1
ATOM 1811 N N . ALA A 1 237 ? 45.096 -26.282 4.412 1.00 78.75 237 ALA A N 1
ATOM 1812 C CA . ALA A 1 237 ? 45.260 -27.226 5.517 1.00 78.75 237 ALA A CA 1
ATOM 1813 C C . ALA A 1 237 ? 44.152 -27.088 6.577 1.00 78.75 237 ALA A C 1
ATOM 1815 O O . ALA A 1 237 ? 43.661 -28.097 7.079 1.00 78.75 237 ALA A O 1
ATOM 1816 N N . LEU A 1 238 ? 43.718 -25.861 6.889 1.00 77.44 238 LEU A N 1
ATOM 1817 C CA . LEU A 1 238 ? 42.594 -25.607 7.798 1.00 77.44 238 LEU A CA 1
ATOM 1818 C C . LEU A 1 238 ? 41.259 -26.110 7.232 1.00 77.44 238 LEU A C 1
ATOM 1820 O O . LEU A 1 238 ? 40.417 -26.603 7.984 1.00 77.44 238 LEU A O 1
ATOM 1824 N N . LEU A 1 239 ? 41.055 -26.000 5.916 1.00 78.25 239 LEU A N 1
ATOM 1825 C CA . LEU A 1 239 ? 39.853 -26.513 5.260 1.00 78.25 239 LEU A CA 1
ATOM 1826 C C . LEU A 1 239 ? 39.825 -28.048 5.241 1.00 78.25 239 LEU A C 1
ATOM 1828 O O . LEU A 1 239 ? 38.784 -28.662 5.500 1.00 78.25 239 LEU A O 1
ATOM 1832 N N . ASP A 1 240 ? 40.973 -28.662 4.965 1.00 80.62 240 ASP A N 1
ATOM 1833 C CA . ASP A 1 240 ? 41.145 -30.113 4.984 1.00 80.62 240 ASP A CA 1
ATOM 1834 C C . ASP A 1 240 ? 40.922 -30.671 6.405 1.00 80.62 240 ASP A C 1
ATOM 1836 O O . ASP A 1 240 ? 40.257 -31.693 6.562 1.00 80.62 240 ASP A O 1
ATOM 1840 N N . ASP A 1 241 ? 41.375 -29.968 7.450 1.00 75.06 241 ASP A N 1
ATOM 1841 C CA . ASP A 1 241 ? 41.155 -30.345 8.857 1.00 75.06 241 ASP A CA 1
ATOM 1842 C C . ASP A 1 241 ? 39.674 -30.193 9.269 1.00 75.06 241 ASP A C 1
ATOM 1844 O O . ASP A 1 241 ? 39.076 -31.100 9.852 1.00 75.06 241 ASP A O 1
ATOM 1848 N N . ALA A 1 242 ? 39.019 -29.095 8.866 1.00 69.19 242 ALA A N 1
ATOM 1849 C CA . ALA A 1 242 ? 37.598 -28.848 9.145 1.00 69.19 242 ALA A CA 1
ATOM 1850 C C . ALA A 1 242 ? 36.652 -29.837 8.431 1.00 69.19 242 ALA A C 1
ATOM 1852 O O . ALA A 1 242 ? 35.587 -30.197 8.951 1.00 69.19 242 ALA A O 1
ATOM 1853 N N . THR A 1 243 ? 37.024 -30.291 7.233 1.00 71.56 243 THR A N 1
ATOM 1854 C CA . THR A 1 243 ? 36.281 -31.330 6.500 1.00 71.56 243 THR A CA 1
ATOM 1855 C C . THR A 1 243 ? 36.538 -32.734 7.049 1.00 71.56 243 THR A C 1
ATOM 1857 O O . THR A 1 243 ? 35.672 -33.601 6.923 1.00 71.56 243 THR A O 1
ATOM 1860 N N . TYR A 1 244 ? 37.672 -32.957 7.719 1.00 61.69 244 TYR A N 1
ATOM 1861 C CA . TYR A 1 244 ? 37.966 -34.206 8.421 1.00 61.69 244 TYR A CA 1
ATOM 18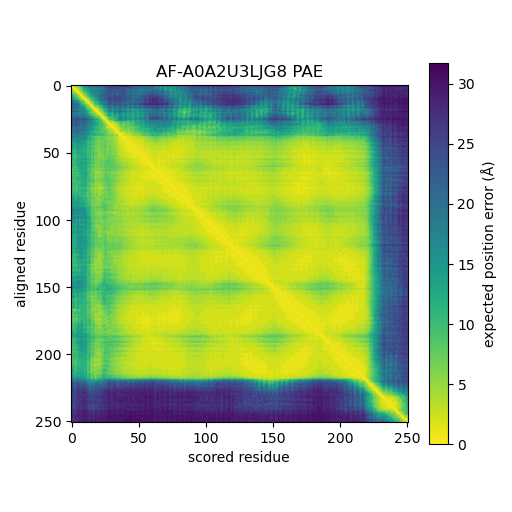62 C C . TYR A 1 244 ? 37.173 -34.335 9.732 1.00 61.69 244 TYR A C 1
ATOM 1864 O O . TYR A 1 244 ? 36.610 -35.396 10.003 1.00 61.69 244 TYR A O 1
ATOM 1872 N N . ASP A 1 245 ? 37.050 -33.253 10.508 1.00 55.66 245 ASP A N 1
ATOM 1873 C CA . ASP A 1 245 ? 36.324 -33.241 11.793 1.00 55.66 245 ASP A CA 1
ATOM 1874 C C . ASP A 1 245 ? 34.807 -33.453 11.599 1.00 55.66 245 ASP A C 1
ATOM 1876 O O . ASP A 1 245 ? 34.152 -34.206 12.317 1.00 55.66 245 ASP A O 1
ATOM 1880 N N . SER A 1 246 ? 34.248 -32.899 10.519 1.00 55.09 246 SER A N 1
ATOM 1881 C CA . SER A 1 246 ? 32.832 -33.070 10.152 1.00 55.09 246 SER A CA 1
ATOM 1882 C C . SER A 1 246 ? 32.479 -34.449 9.566 1.00 55.09 246 SER A C 1
ATOM 1884 O O . SER A 1 246 ? 31.297 -34.787 9.465 1.00 55.09 246 SER A O 1
ATOM 1886 N N . ALA A 1 247 ? 33.475 -35.274 9.220 1.00 52.38 247 ALA A N 1
ATOM 1887 C CA . ALA A 1 247 ? 33.280 -36.661 8.789 1.00 52.38 247 ALA A CA 1
ATOM 1888 C C . ALA A 1 247 ? 33.312 -37.671 9.955 1.00 52.38 247 ALA A C 1
ATOM 1890 O O . ALA A 1 247 ? 32.849 -38.802 9.791 1.00 52.38 247 ALA A O 1
ATOM 1891 N N . ILE A 1 248 ? 33.831 -37.281 11.126 1.00 53.41 248 ILE A N 1
ATOM 1892 C CA . ILE A 1 248 ? 33.956 -38.156 12.305 1.00 53.41 248 ILE A CA 1
ATOM 1893 C C . ILE A 1 248 ? 32.640 -38.236 13.105 1.00 53.41 248 ILE A C 1
ATOM 1895 O O . ILE A 1 248 ? 32.378 -39.257 13.734 1.00 53.41 248 ILE A O 1
ATOM 1899 N N . ASP A 1 249 ? 31.751 -37.247 12.983 1.00 49.09 249 ASP A N 1
ATOM 1900 C CA . ASP A 1 249 ? 30.441 -37.218 13.660 1.00 49.09 249 ASP A CA 1
ATOM 1901 C C . ASP A 1 249 ? 29.318 -38.018 12.946 1.00 49.09 249 ASP A C 1
ATOM 1903 O O . ASP A 1 249 ? 28.149 -37.938 13.333 1.00 49.09 249 ASP A O 1
ATOM 1907 N N . ILE A 1 250 ? 29.635 -38.814 11.911 1.00 52.47 250 ILE A N 1
ATOM 1908 C CA . ILE A 1 250 ? 28.667 -39.669 11.178 1.00 52.47 250 ILE A CA 1
ATOM 1909 C C . ILE A 1 250 ? 29.047 -41.167 11.243 1.00 52.47 250 ILE A C 1
ATOM 1911 O O . ILE A 1 250 ? 28.845 -41.914 10.283 1.00 52.47 250 ILE A O 1
ATOM 1915 N N . VAL A 1 251 ? 29.575 -41.644 12.377 1.00 40.25 251 VAL A N 1
ATOM 1916 C CA . VAL A 1 251 ? 29.709 -43.093 12.660 1.00 40.25 251 VAL A CA 1
ATOM 1917 C C . VAL A 1 251 ? 29.160 -43.452 14.034 1.00 40.25 251 VAL A C 1
ATOM 1919 O O . VAL A 1 251 ? 29.605 -42.850 15.032 1.00 40.25 251 VAL A O 1
#

pLDDT: mean 81.48, std 16.58, range [30.16, 97.5]

Radius of gyration: 22.69 Å; Cα contacts (8 Å, |Δi|>4): 251; chains: 1; bounding box: 67×66×45 Å